Protein AF-A0A357AZ71-F1 (afdb_monomer_lite)

Foldseek 3Di:
DFDAQDQWDDDQQAIGGQNPGWDADPNDTDGDPCVVLLQFPWDWDQDPVVRDIDTHPVDGDHRDHNVVQDDPVQLQLQLLLLQVPPVPFPLLSSLQSSQLLVLQLVDPVHPVGSVCRCVPQPPHHQGVCVVVVSSVDGGDPSSSNSNSNVSVVDHNQPSFNHKDQVVPDDCPCCVVPWAFRDDGTRMTTTD

pLDDT: mean 92.01, std 6.56, range [65.75, 98.69]

Secondary structure (DSSP, 8-state):
---TT-SEEEETTEEEE-TT--EEETTEEE--HHHHHHTTT-EEEEETTTTEEEEE-TT--PPPPHHHHS-HHHHHHHHHHHHHHHTTS-HHHHHHHHHHHHHHHHSTTS-SSHHHHHT--BTB-S-HHHHHSGGGSPPPHHHHHHHHHHHTT--SSTT--EEE-TTTS--HHHHHHS-EEEEETTEEEE-

Structure (mmCIF, N/CA/C/O backbone):
data_AF-A0A357AZ71-F1
#
_entry.id   AF-A0A357AZ71-F1
#
loop_
_atom_site.group_PDB
_atom_site.id
_atom_site.type_symbol
_atom_site.label_atom_id
_atom_site.label_alt_id
_atom_site.label_comp_id
_atom_site.label_asym_id
_atom_site.label_entity_id
_atom_site.label_seq_id
_atom_site.pdbx_PDB_ins_code
_atom_site.Cartn_x
_atom_site.Cartn_y
_atom_site.Cartn_z
_atom_site.occupancy
_atom_site.B_iso_or_equiv
_atom_site.auth_seq_id
_atom_site.auth_comp_id
_atom_site.auth_asym_id
_atom_site.auth_atom_id
_atom_site.pdbx_PDB_model_num
ATOM 1 N N . ASN A 1 1 ? -2.173 8.033 18.200 1.00 78.75 1 ASN A N 1
ATOM 2 C CA . ASN A 1 1 ? -2.068 9.466 17.865 1.00 78.75 1 ASN A CA 1
ATOM 3 C C . ASN A 1 1 ? -2.772 9.715 16.560 1.00 78.75 1 ASN A C 1
ATOM 5 O O . ASN A 1 1 ? -2.631 8.917 15.642 1.00 78.75 1 ASN A O 1
ATOM 9 N N . VAL A 1 2 ? -3.523 10.804 16.488 1.00 78.50 2 VAL A N 1
ATOM 10 C CA . VAL A 1 2 ? -4.203 11.210 15.267 1.00 78.50 2 VAL A CA 1
ATOM 11 C C . VAL A 1 2 ? -4.271 12.738 15.249 1.00 78.50 2 VAL A C 1
ATOM 13 O O . VAL A 1 2 ? -4.507 13.343 16.296 1.00 78.50 2 VAL A O 1
ATOM 16 N N . ALA A 1 3 ? -3.959 13.352 14.111 1.00 71.19 3 ALA A N 1
ATOM 17 C CA . ALA A 1 3 ? -4.017 14.800 13.921 1.00 71.19 3 ALA A CA 1
ATOM 18 C C . ALA A 1 3 ? -5.229 15.162 13.054 1.00 71.19 3 ALA A C 1
ATOM 20 O O . ALA A 1 3 ? -5.692 14.337 12.271 1.00 71.19 3 ALA A O 1
ATOM 21 N N . ASP A 1 4 ? -5.741 16.384 13.193 1.00 65.75 4 ASP A N 1
ATOM 22 C CA . ASP A 1 4 ? -6.845 16.867 12.360 1.00 65.75 4 ASP A CA 1
ATOM 23 C C . ASP A 1 4 ? -6.469 16.818 10.868 1.00 65.75 4 ASP A C 1
ATOM 25 O O . ASP A 1 4 ? -5.355 17.189 10.491 1.00 65.75 4 ASP A O 1
ATOM 29 N N . GLY A 1 5 ? -7.373 16.298 10.036 1.00 66.56 5 GLY A N 1
ATOM 30 C CA . GLY A 1 5 ? -7.138 16.076 8.605 1.00 66.56 5 GLY A CA 1
ATOM 31 C C . GLY A 1 5 ? -6.113 14.988 8.250 1.00 66.56 5 GLY A C 1
ATOM 32 O O . GLY A 1 5 ? -5.785 14.849 7.075 1.00 66.56 5 GLY A O 1
ATOM 33 N N . ALA A 1 6 ? -5.600 14.215 9.214 1.00 81.69 6 ALA A N 1
ATOM 34 C CA . ALA A 1 6 ? -4.665 13.131 8.917 1.00 81.69 6 ALA A CA 1
ATOM 35 C C . ALA A 1 6 ? -5.344 11.996 8.130 1.00 81.69 6 ALA A C 1
ATOM 37 O O . ALA A 1 6 ? -6.440 11.558 8.476 1.00 81.69 6 ALA A O 1
ATOM 38 N N . GLU A 1 7 ? -4.649 11.478 7.116 1.00 89.94 7 GLU A N 1
ATOM 39 C CA . GLU A 1 7 ? -5.078 10.333 6.291 1.00 89.94 7 GLU A CA 1
ATOM 40 C C . GLU A 1 7 ? -4.823 8.980 6.979 1.00 89.94 7 GLU A C 1
ATOM 42 O O . GLU A 1 7 ? -5.103 7.923 6.423 1.00 89.94 7 GLU A O 1
ATOM 47 N N . TYR A 1 8 ? -4.267 8.992 8.191 1.00 93.12 8 TYR A N 1
ATOM 48 C CA . TYR A 1 8 ? -4.009 7.803 8.993 1.00 93.12 8 TYR A CA 1
ATOM 49 C C . TYR A 1 8 ? -3.932 8.148 10.484 1.00 93.12 8 TYR A C 1
ATOM 51 O O . TYR A 1 8 ? -3.671 9.288 10.878 1.00 93.12 8 TYR A O 1
ATOM 59 N N . MET A 1 9 ? -4.103 7.138 11.331 1.00 93.25 9 MET A N 1
ATOM 60 C CA . MET A 1 9 ? -3.764 7.200 12.753 1.00 93.25 9 MET A CA 1
ATOM 61 C C . MET A 1 9 ? -2.640 6.223 13.087 1.00 93.25 9 MET A C 1
ATOM 63 O O . MET A 1 9 ? -2.355 5.300 12.329 1.00 93.25 9 MET A O 1
ATOM 67 N N . THR A 1 10 ? -2.006 6.410 14.244 1.00 93.25 10 THR A N 1
ATOM 68 C CA . THR A 1 10 ? -0.934 5.523 14.711 1.00 93.25 10 THR A CA 1
ATOM 69 C C . THR A 1 10 ? -1.184 4.980 16.108 1.00 93.25 10 THR A C 1
ATOM 71 O O . THR A 1 10 ? -1.669 5.697 16.990 1.00 93.25 10 THR A O 1
ATOM 74 N N . ALA A 1 11 ? -0.794 3.731 16.343 1.00 93.56 11 ALA A N 1
ATOM 75 C CA . ALA A 1 11 ? -0.798 3.120 17.667 1.00 93.56 11 ALA A CA 1
ATOM 76 C C . ALA A 1 11 ? 0.326 2.090 17.778 1.00 93.56 11 ALA A C 1
ATOM 78 O O . ALA A 1 11 ? 0.481 1.246 16.909 1.00 93.56 11 ALA A O 1
ATOM 79 N N . ASN A 1 12 ? 1.132 2.179 18.838 1.00 93.81 12 ASN A N 1
ATOM 80 C CA . ASN A 1 12 ? 2.251 1.264 19.099 1.00 93.81 12 ASN A CA 1
ATOM 81 C C . ASN A 1 12 ? 3.206 1.034 17.899 1.00 93.81 12 ASN A C 1
ATOM 83 O O . ASN A 1 12 ? 3.681 -0.071 17.671 1.00 93.81 12 ASN A O 1
ATOM 87 N N . GLY A 1 13 ? 3.461 2.069 17.089 1.00 94.00 13 GLY A N 1
ATOM 88 C CA . GLY A 1 13 ? 4.301 1.967 15.884 1.00 94.00 13 GLY A CA 1
ATOM 89 C C . GLY A 1 13 ? 3.599 1.412 14.636 1.00 94.00 13 GLY A C 1
ATOM 90 O O . GLY A 1 13 ? 4.211 1.426 13.566 1.00 94.00 13 GLY A O 1
ATOM 91 N N . ARG A 1 14 ? 2.331 0.993 14.755 1.00 95.44 14 ARG A N 1
ATOM 92 C CA . ARG A 1 14 ? 1.438 0.607 13.653 1.00 95.44 14 ARG A CA 1
ATOM 93 C C . ARG A 1 14 ? 0.654 1.792 13.098 1.00 95.44 14 ARG A C 1
ATOM 95 O O . ARG A 1 14 ? 0.467 2.793 13.799 1.00 95.44 14 ARG A O 1
ATOM 102 N N . TYR A 1 15 ? 0.222 1.676 11.846 1.00 95.50 15 TYR A N 1
ATOM 103 C CA . TYR A 1 15 ? -0.426 2.735 11.072 1.00 95.50 15 TYR A CA 1
ATOM 104 C C . TYR A 1 15 ? -1.761 2.239 10.524 1.00 95.50 15 TYR A C 1
ATOM 106 O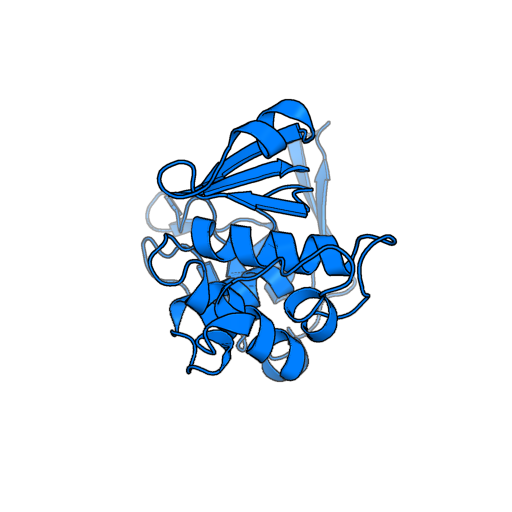 O . TYR A 1 15 ? -1.831 1.161 9.959 1.00 95.50 15 TYR A O 1
ATOM 114 N N . PHE A 1 16 ? -2.814 3.036 10.661 1.00 94.88 16 PHE A N 1
ATOM 115 C CA . PHE A 1 16 ? -4.168 2.651 10.267 1.00 94.88 16 PHE A CA 1
ATOM 116 C C . PHE A 1 16 ? -4.738 3.707 9.334 1.00 94.88 16 PHE A C 1
ATOM 118 O O . PHE A 1 16 ? -4.756 4.887 9.692 1.00 94.88 16 PHE A O 1
ATOM 125 N N . TYR A 1 17 ? -5.159 3.300 8.141 1.00 94.38 17 TYR A N 1
ATOM 126 C CA . TYR A 1 17 ? -5.592 4.206 7.084 1.00 94.38 17 TYR A CA 1
ATOM 127 C C . TYR A 1 17 ? -6.967 4.807 7.390 1.00 94.38 17 TYR A C 1
ATOM 129 O O . TYR A 1 17 ? -7.880 4.126 7.850 1.00 94.38 17 TYR A O 1
ATOM 137 N N . LEU A 1 18 ? -7.122 6.098 7.108 1.00 93.00 18 LEU A N 1
ATOM 138 C CA . LEU A 1 18 ? -8.364 6.846 7.257 1.00 93.00 18 LEU A CA 1
ATOM 139 C C . LEU A 1 18 ? -8.724 7.442 5.885 1.00 93.00 18 LEU A C 1
ATOM 141 O O . LEU A 1 18 ? -8.335 8.574 5.599 1.00 93.00 18 LEU A O 1
ATOM 145 N N . PRO A 1 19 ? -9.476 6.723 5.028 1.00 85.00 19 PRO A N 1
ATOM 146 C CA . PRO A 1 19 ? -9.723 7.137 3.639 1.00 85.00 19 PRO A CA 1
ATOM 147 C C . PRO A 1 19 ? -10.489 8.460 3.514 1.00 85.00 19 PRO A C 1
ATOM 149 O O . PRO A 1 19 ? -10.365 9.173 2.525 1.00 85.00 19 PRO A O 1
ATOM 152 N N . TYR A 1 20 ? -11.274 8.810 4.533 1.00 85.06 20 TYR A N 1
ATOM 153 C CA . TYR A 1 20 ? -11.998 10.082 4.605 1.00 85.06 20 TYR A CA 1
ATOM 154 C C . TYR A 1 20 ? -11.332 11.074 5.561 1.00 85.06 20 TYR A C 1
ATOM 156 O O . TYR A 1 20 ? -11.943 12.068 5.951 1.00 85.06 20 TYR A O 1
ATOM 164 N N . GLY A 1 21 ? -10.103 10.781 5.981 1.00 85.75 21 GLY A N 1
ATOM 165 C CA . GLY A 1 21 ? -9.433 11.463 7.070 1.00 85.75 21 GLY A CA 1
ATOM 166 C C . GLY A 1 21 ? -10.196 11.370 8.390 1.00 85.75 21 GLY A C 1
ATOM 167 O O . GLY A 1 21 ? -11.202 10.670 8.548 1.00 85.75 21 GLY A O 1
ATOM 168 N N . VAL A 1 22 ? -9.694 12.110 9.366 1.00 85.38 22 VAL A N 1
ATOM 169 C CA . VAL A 1 22 ? -10.327 12.249 10.673 1.00 85.38 22 VAL A CA 1
ATOM 170 C C . VAL A 1 22 ? -11.558 13.132 10.564 1.00 85.38 22 VAL A C 1
ATOM 172 O O . VAL A 1 22 ? -11.472 14.277 10.127 1.00 85.38 22 VAL A O 1
ATOM 175 N N . GLN A 1 23 ? -12.701 12.617 11.004 1.00 84.94 23 GLN A N 1
ATOM 176 C CA . GLN A 1 23 ? -13.947 13.374 11.031 1.00 84.94 23 GLN A CA 1
ATOM 177 C C . GLN A 1 23 ? -14.169 13.956 12.426 1.00 84.94 23 GLN A C 1
ATOM 179 O O . GLN A 1 23 ? -13.933 13.278 13.424 1.00 84.94 23 GLN A O 1
ATOM 184 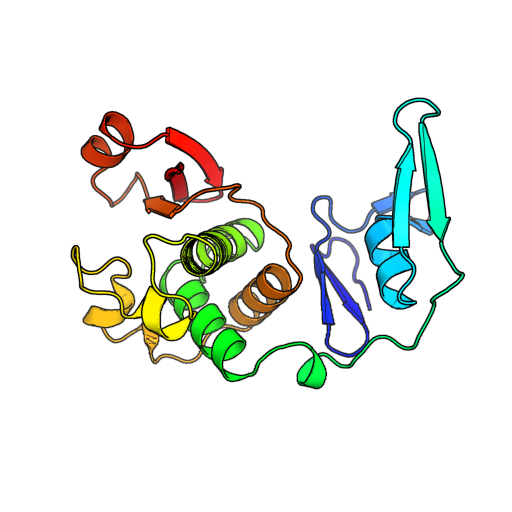N N . ILE A 1 24 ? -14.636 15.204 12.506 1.00 85.81 24 ILE A N 1
ATOM 185 C CA . ILE A 1 24 ? -14.995 15.846 13.775 1.00 85.81 24 ILE A CA 1
ATOM 186 C C . ILE A 1 24 ? -16.482 16.192 13.745 1.00 85.81 24 ILE A C 1
ATOM 188 O O . ILE A 1 24 ? -16.908 17.083 13.010 1.00 85.81 24 ILE A O 1
ATOM 192 N N . ILE A 1 25 ? -17.280 15.501 14.560 1.00 86.50 25 ILE A N 1
ATOM 193 C CA . ILE A 1 25 ? -18.731 15.700 14.649 1.00 86.50 25 ILE A CA 1
ATOM 194 C C . ILE A 1 25 ? -19.055 16.182 16.058 1.00 86.50 25 ILE A C 1
ATOM 196 O O . ILE A 1 25 ? -18.759 15.515 17.041 1.00 86.50 25 ILE A O 1
ATOM 200 N N . GLY A 1 26 ? -19.625 17.384 16.179 1.00 88.88 26 GLY A N 1
ATOM 201 C CA . GLY A 1 26 ? -19.968 17.949 17.491 1.00 88.88 26 GLY A CA 1
ATOM 202 C C . GLY A 1 26 ? -18.766 18.219 18.408 1.00 88.88 26 GLY A C 1
ATOM 203 O O . GLY A 1 26 ? -18.951 18.365 19.611 1.00 88.88 26 GLY A O 1
ATOM 204 N N . GLY A 1 27 ? -17.549 18.303 17.856 1.00 87.12 27 GLY A N 1
ATOM 205 C CA . GLY A 1 27 ? -16.306 18.451 18.622 1.00 87.12 27 GLY A CA 1
ATOM 206 C C . GLY A 1 27 ? -15.661 17.127 19.044 1.00 87.12 27 GLY A C 1
ATOM 207 O O . GLY A 1 27 ? -14.622 17.153 19.700 1.00 87.12 27 GLY A O 1
ATOM 208 N N . GLU A 1 28 ? -16.237 15.989 18.656 1.00 87.75 28 GLU A N 1
ATOM 209 C CA . GLU A 1 28 ? -15.701 14.657 18.935 1.00 87.75 28 GLU A CA 1
ATOM 210 C C . GLU A 1 28 ? -15.041 14.060 17.691 1.00 87.75 28 GLU A C 1
ATOM 212 O O . GLU A 1 28 ? -15.546 14.203 16.577 1.00 87.75 28 GLU A O 1
ATOM 217 N N . TYR A 1 29 ? -13.913 13.378 17.890 1.00 85.31 29 TYR A N 1
ATOM 218 C CA . TYR A 1 29 ? -13.230 12.637 16.835 1.00 85.31 29 TYR A CA 1
ATOM 219 C C . TYR A 1 29 ? -14.008 11.365 16.492 1.00 85.31 29 TYR A C 1
ATOM 221 O O . TYR A 1 29 ? -14.244 10.517 17.352 1.00 85.31 29 TYR A O 1
ATOM 229 N N . CYS A 1 30 ? -14.359 11.209 15.222 1.00 85.88 30 CYS A N 1
ATOM 230 C CA . CYS A 1 30 ? -15.016 10.034 14.675 1.00 85.88 30 CYS A CA 1
ATOM 231 C C . CYS A 1 30 ? -14.029 9.288 13.775 1.00 85.88 30 CYS A C 1
ATOM 233 O O . CYS A 1 30 ? -13.593 9.804 12.744 1.00 85.88 30 CYS A O 1
ATOM 235 N N . LEU A 1 31 ? -13.680 8.069 14.183 1.00 87.06 31 LEU A N 1
ATOM 236 C CA . LEU A 1 31 ? -12.799 7.164 13.446 1.00 87.06 31 LEU A CA 1
ATOM 237 C C . LEU A 1 31 ? -13.597 5.923 13.014 1.00 87.06 31 LEU A C 1
ATOM 239 O O . LEU A 1 31 ? -14.600 5.600 13.661 1.00 87.06 31 LEU A O 1
ATOM 243 N N . PRO A 1 32 ? -13.185 5.213 11.949 1.00 88.06 32 PRO A N 1
ATOM 244 C CA . PRO A 1 32 ? -13.871 3.999 11.538 1.00 88.06 32 PRO A CA 1
ATOM 245 C C . PRO A 1 32 ? -13.803 2.937 12.643 1.00 88.06 32 PRO A C 1
ATOM 247 O O . PRO A 1 32 ? -12.759 2.726 13.262 1.00 88.06 32 PRO A O 1
ATOM 250 N N . ALA A 1 33 ? -14.930 2.265 12.890 1.00 88.00 33 ALA A N 1
ATOM 251 C CA . ALA A 1 33 ? -15.069 1.321 14.000 1.00 88.00 33 ALA A CA 1
ATOM 252 C C . ALA A 1 33 ? -14.066 0.158 13.925 1.00 88.00 33 ALA A C 1
ATOM 254 O O . ALA A 1 33 ? -13.530 -0.241 14.957 1.00 88.00 33 ALA A O 1
ATOM 255 N N . ALA A 1 34 ? -13.784 -0.335 12.713 1.00 87.81 34 ALA A N 1
ATOM 256 C CA . ALA A 1 34 ? -12.787 -1.376 12.470 1.00 87.81 34 ALA A CA 1
ATOM 257 C C . ALA A 1 34 ? -11.408 -0.979 13.012 1.00 87.81 34 ALA A C 1
ATOM 259 O O . ALA A 1 34 ? -10.782 -1.756 13.727 1.00 87.81 34 ALA A O 1
ATOM 260 N N . GLU A 1 35 ? -10.986 0.264 12.773 1.00 90.06 35 GLU A N 1
ATOM 261 C CA . GLU A 1 35 ? -9.654 0.701 13.184 1.00 90.06 35 GLU A CA 1
ATOM 262 C C . GLU A 1 35 ? -9.555 0.896 14.694 1.00 90.06 35 GLU A C 1
ATOM 264 O O . GLU A 1 35 ? -8.529 0.584 15.288 1.00 90.06 35 GLU A O 1
ATOM 269 N N . ILE A 1 36 ? -10.630 1.360 15.342 1.00 88.75 36 ILE A N 1
ATOM 270 C CA . ILE A 1 36 ? -10.688 1.442 16.808 1.00 88.75 36 ILE A CA 1
ATOM 271 C C . ILE A 1 36 ? -10.635 0.037 17.422 1.00 88.75 36 ILE A C 1
ATOM 273 O O . ILE A 1 36 ? -9.911 -0.182 18.393 1.00 88.75 36 ILE A O 1
ATOM 277 N N . ALA A 1 37 ? -11.391 -0.914 16.873 1.00 90.06 37 ALA A N 1
ATOM 278 C CA . ALA A 1 37 ? -11.426 -2.285 17.367 1.00 90.06 37 ALA A CA 1
ATOM 279 C C . ALA A 1 37 ? -10.081 -3.005 17.183 1.00 90.06 37 ALA A C 1
ATOM 281 O O . ALA A 1 37 ? -9.637 -3.713 18.090 1.00 90.06 37 ALA A O 1
ATOM 282 N N . ALA A 1 38 ? -9.378 -2.741 16.078 1.00 87.44 38 ALA A N 1
ATOM 283 C CA . ALA A 1 38 ? -8.039 -3.266 15.835 1.00 87.44 38 ALA A CA 1
ATOM 284 C C . ALA A 1 38 ? -7.046 -2.878 16.947 1.00 87.44 38 ALA A C 1
ATOM 286 O O . ALA A 1 38 ? -6.193 -3.686 17.309 1.00 87.44 38 ALA A O 1
ATOM 287 N N . LEU A 1 39 ? -7.195 -1.697 17.570 1.00 88.31 39 LEU A N 1
ATOM 288 C CA . LEU A 1 39 ? -6.329 -1.249 18.675 1.00 88.31 39 LEU A CA 1
ATOM 289 C C . LEU A 1 39 ? -6.383 -2.150 19.913 1.00 88.31 39 LEU A C 1
ATOM 291 O O . LEU A 1 39 ? -5.455 -2.133 20.723 1.00 88.31 39 LEU A O 1
ATOM 295 N N . VAL A 1 40 ? -7.472 -2.897 20.077 1.00 89.44 40 VAL A N 1
ATOM 296 C CA . VAL A 1 40 ? -7.688 -3.827 21.193 1.00 89.44 40 VAL A CA 1
ATOM 297 C C . VAL A 1 40 ? -7.760 -5.281 20.725 1.00 89.44 40 VAL A C 1
ATOM 299 O O . VAL A 1 40 ? -8.167 -6.150 21.494 1.00 89.44 40 VAL A O 1
ATOM 302 N N . CYS A 1 41 ? -7.364 -5.550 19.476 1.00 86.56 41 CYS A N 1
ATOM 303 C CA . CYS A 1 41 ? -7.471 -6.855 18.822 1.00 86.56 41 CYS A CA 1
ATOM 304 C C . CYS A 1 41 ? -8.902 -7.428 18.858 1.00 86.56 41 CYS A C 1
ATOM 306 O O . CYS A 1 41 ? -9.079 -8.631 19.027 1.00 86.56 41 CYS A O 1
ATOM 308 N N . ALA A 1 42 ? -9.919 -6.568 18.753 1.00 91.00 42 ALA A N 1
ATOM 309 C CA . ALA A 1 42 ? -11.311 -6.983 18.613 1.00 91.00 42 ALA A CA 1
ATOM 310 C C . ALA A 1 42 ? -11.680 -7.129 17.132 1.00 91.00 42 ALA A C 1
ATOM 312 O O . ALA A 1 42 ? -11.202 -6.369 16.286 1.00 91.00 42 ALA A O 1
ATOM 313 N N . GLU A 1 43 ? -12.559 -8.080 16.830 1.00 88.38 43 GLU A N 1
ATOM 314 C CA . GLU A 1 43 ? -13.072 -8.282 15.476 1.00 88.38 43 GLU A CA 1
ATOM 315 C C . GLU A 1 43 ? -14.347 -7.470 15.260 1.00 88.38 43 GLU A C 1
ATOM 317 O O . GLU A 1 43 ? -15.185 -7.349 16.153 1.00 88.38 43 GLU A O 1
ATOM 322 N N . VAL A 1 44 ? -14.498 -6.913 14.060 1.00 90.75 44 VAL A N 1
ATOM 323 C CA . VAL A 1 44 ? -15.661 -6.109 13.680 1.00 90.75 44 VAL A CA 1
ATOM 324 C C . VAL A 1 44 ? -16.372 -6.778 12.524 1.00 90.75 44 VAL A C 1
ATOM 326 O O . VAL A 1 44 ? -15.773 -7.023 11.478 1.00 90.75 44 VAL A O 1
ATOM 329 N N . GLN A 1 45 ? -17.665 -7.031 12.697 1.00 91.31 45 GLN A N 1
ATOM 330 C CA . GLN A 1 45 ? -18.521 -7.585 11.659 1.00 91.31 45 GLN A CA 1
ATOM 331 C C . GLN A 1 45 ? -19.653 -6.614 11.344 1.00 91.31 45 GLN A C 1
ATOM 333 O O . GLN A 1 45 ? -20.341 -6.108 12.231 1.00 91.31 45 GLN A O 1
ATOM 338 N N . TRP A 1 46 ? -19.838 -6.343 10.055 1.00 90.75 46 TRP A N 1
ATOM 339 C CA . TRP A 1 46 ? -20.963 -5.558 9.569 1.00 90.75 46 TRP A CA 1
ATOM 340 C C . TRP A 1 46 ? -22.131 -6.477 9.224 1.00 90.75 46 TRP A C 1
ATOM 342 O O . TRP A 1 46 ? -22.018 -7.330 8.341 1.00 90.75 46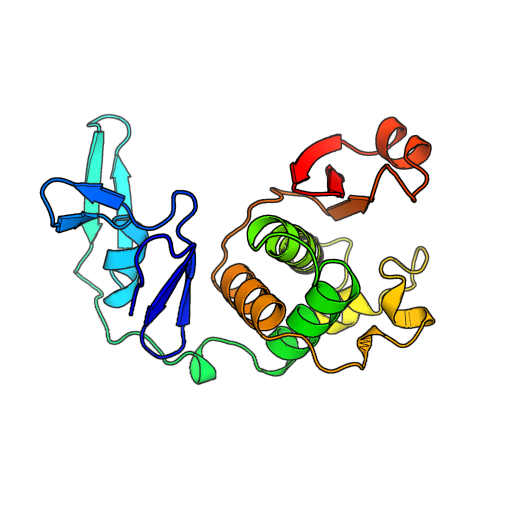 TRP A O 1
ATOM 352 N N . ASP A 1 47 ? -23.273 -6.257 9.867 1.00 90.69 47 ASP A N 1
ATOM 353 C CA . ASP A 1 47 ? -24.528 -6.892 9.491 1.00 90.69 47 ASP A CA 1
ATOM 354 C C . ASP A 1 47 ? -25.307 -5.969 8.547 1.00 90.69 47 ASP A C 1
ATOM 356 O O . ASP A 1 47 ? -25.986 -5.022 8.955 1.00 90.69 47 ASP A O 1
ATOM 360 N N . ALA A 1 48 ? -25.240 -6.278 7.251 1.00 90.75 48 ALA A N 1
ATOM 361 C CA . ALA A 1 48 ? -25.941 -5.527 6.217 1.00 90.75 48 ALA A CA 1
ATOM 362 C C . ALA A 1 48 ? -27.474 -5.633 6.299 1.00 90.75 48 ALA A C 1
ATOM 364 O O . ALA A 1 48 ? -28.164 -4.755 5.783 1.00 90.75 48 ALA A O 1
ATOM 365 N N . ALA A 1 49 ? -28.021 -6.685 6.918 1.00 92.31 49 ALA A N 1
ATOM 366 C CA . ALA A 1 49 ? -29.465 -6.864 7.038 1.00 92.31 49 ALA A CA 1
ATOM 367 C C . ALA A 1 49 ? -30.059 -5.952 8.117 1.00 92.31 49 ALA A C 1
ATOM 369 O O . ALA A 1 49 ? -31.171 -5.447 7.952 1.00 92.31 49 ALA A O 1
ATOM 370 N N . THR A 1 50 ? -29.324 -5.734 9.208 1.00 92.81 50 THR A N 1
ATOM 371 C CA . THR A 1 50 ? -29.772 -4.890 10.325 1.00 92.81 50 THR A CA 1
ATOM 372 C C . THR A 1 50 ? -29.158 -3.491 10.314 1.00 92.81 50 THR A C 1
ATOM 374 O O . THR A 1 50 ? -29.647 -2.611 11.021 1.00 92.81 50 THR A O 1
ATOM 377 N N . GLY A 1 51 ? -28.122 -3.260 9.502 1.00 91.62 51 GLY A N 1
ATOM 378 C CA . GLY A 1 51 ? -27.361 -2.012 9.506 1.00 91.62 51 GLY A CA 1
ATOM 379 C C . GLY A 1 51 ? -26.592 -1.809 10.812 1.00 91.62 51 GLY A C 1
ATOM 380 O O . GLY A 1 51 ? -26.415 -0.667 11.239 1.00 91.62 51 GLY A O 1
ATOM 381 N N . SER A 1 52 ? -26.208 -2.901 11.478 1.00 92.19 52 SER A N 1
ATOM 382 C CA . SER A 1 52 ? -25.542 -2.874 12.779 1.00 92.19 52 SER A CA 1
ATOM 383 C C . SER A 1 52 ? -24.104 -3.381 12.689 1.00 92.19 52 SER A C 1
ATOM 385 O O . SER A 1 52 ? -23.722 -4.078 11.748 1.00 92.19 52 SER A O 1
ATOM 387 N N . ILE A 1 53 ? -23.299 -2.976 13.669 1.00 91.56 53 ILE A N 1
ATOM 388 C CA . ILE A 1 53 ? -21.927 -3.443 13.847 1.00 91.56 53 ILE A CA 1
ATOM 389 C C . ILE A 1 53 ? -21.908 -4.350 15.072 1.00 91.56 53 ILE A C 1
ATOM 391 O O . ILE A 1 53 ? -22.341 -3.926 16.146 1.00 91.56 53 ILE A O 1
ATOM 395 N N . ASP A 1 54 ? -21.371 -5.554 14.906 1.00 91.38 54 ASP A N 1
ATOM 396 C CA . ASP A 1 54 ? -20.985 -6.425 16.012 1.00 91.38 54 ASP A CA 1
ATOM 397 C C . ASP A 1 54 ? -19.478 -6.285 16.257 1.00 91.38 54 ASP A C 1
ATOM 399 O O . ASP A 1 54 ? -18.685 -6.298 15.310 1.00 91.38 54 ASP A O 1
ATOM 403 N N . ILE A 1 55 ? -19.096 -6.093 17.519 1.00 91.56 55 ILE A N 1
ATOM 404 C CA . ILE A 1 55 ? -17.699 -5.991 17.946 1.00 91.56 55 ILE A CA 1
ATOM 405 C C . ILE A 1 55 ? -17.442 -7.150 18.901 1.00 91.56 55 ILE A C 1
ATOM 407 O O . ILE A 1 55 ? -17.848 -7.106 20.066 1.00 91.56 55 ILE A O 1
ATOM 411 N N . ASP A 1 56 ? -16.748 -8.173 18.415 1.00 90.38 56 ASP A N 1
ATOM 412 C CA . ASP A 1 56 ? -16.387 -9.325 19.227 1.00 90.38 56 ASP A CA 1
ATOM 413 C C . ASP A 1 56 ? -15.189 -8.982 20.124 1.00 90.38 56 ASP A C 1
ATOM 415 O O . ASP A 1 56 ? -14.046 -8.849 19.679 1.00 90.38 56 ASP A O 1
ATOM 419 N N . THR A 1 57 ? -15.461 -8.840 21.423 1.00 90.06 57 THR A N 1
ATOM 420 C CA . THR A 1 57 ? -14.449 -8.568 22.452 1.00 90.06 57 THR A CA 1
ATOM 421 C C . THR A 1 57 ? -14.029 -9.818 23.231 1.00 90.06 57 THR A C 1
ATOM 423 O O . THR A 1 57 ? -13.446 -9.702 24.309 1.00 90.06 57 THR A O 1
ATOM 426 N N . THR A 1 58 ? -14.352 -11.024 22.759 1.00 90.31 58 THR A N 1
ATOM 427 C CA . THR A 1 58 ? -13.989 -12.279 23.442 1.00 90.31 58 THR A CA 1
ATOM 428 C C . THR A 1 58 ? -12.490 -12.577 23.377 1.00 90.31 58 THR A C 1
ATOM 430 O O . THR A 1 58 ? -11.955 -13.216 24.287 1.00 90.31 58 THR A O 1
ATOM 433 N N . HIS A 1 59 ? -11.801 -12.064 22.352 1.00 84.44 59 HIS A N 1
ATOM 434 C CA . HIS A 1 59 ? -10.381 -12.310 22.080 1.00 84.44 59 HIS A CA 1
ATOM 435 C C . HIS A 1 59 ? -9.518 -11.035 22.048 1.00 84.44 59 HIS A C 1
ATOM 437 O O . HIS A 1 59 ? -8.566 -10.941 21.280 1.00 84.44 59 HIS A O 1
ATOM 443 N N . THR A 1 60 ? -9.799 -10.058 22.915 1.00 89.00 60 THR A N 1
ATOM 444 C CA . THR A 1 60 ? -8.999 -8.821 22.975 1.00 89.00 60 THR A CA 1
ATOM 445 C C . THR A 1 60 ? -7.581 -9.039 23.507 1.00 89.00 60 THR A C 1
ATOM 447 O O . THR A 1 60 ? -7.353 -9.889 24.372 1.00 89.00 60 THR A O 1
ATOM 450 N N . GLY A 1 61 ? -6.645 -8.191 23.083 1.00 88.25 61 GLY A N 1
ATOM 451 C CA . GLY A 1 61 ? -5.247 -8.240 23.504 1.00 88.25 61 GLY A CA 1
ATOM 452 C C . GLY A 1 61 ? -4.541 -6.890 23.417 1.00 88.25 61 GLY A C 1
ATOM 453 O O . GLY A 1 61 ? -5.124 -5.878 23.033 1.00 88.25 61 GLY A O 1
ATOM 454 N N . ALA A 1 62 ? -3.263 -6.877 23.798 1.00 87.31 62 ALA A N 1
ATOM 455 C CA . ALA A 1 62 ? -2.402 -5.735 23.527 1.00 87.31 62 ALA A CA 1
ATOM 456 C C . ALA A 1 62 ? -2.011 -5.743 22.045 1.00 87.31 62 ALA A C 1
ATOM 458 O O . ALA A 1 62 ? -1.590 -6.775 21.522 1.00 87.31 62 ALA A O 1
ATOM 459 N N . LEU A 1 63 ? -2.124 -4.589 21.388 1.00 90.88 63 LEU A N 1
ATOM 460 C CA . LEU A 1 63 ? -1.671 -4.420 20.014 1.00 90.88 63 LEU A CA 1
ATOM 461 C C . LEU A 1 63 ? -0.160 -4.671 19.929 1.00 90.88 63 LEU A C 1
ATOM 463 O O . LEU A 1 63 ? 0.611 -3.974 20.595 1.00 90.88 63 LEU A O 1
ATOM 467 N N . ALA A 1 64 ? 0.257 -5.628 19.098 1.00 92.31 64 ALA A N 1
ATOM 468 C CA . ALA A 1 64 ? 1.670 -5.876 18.812 1.00 92.31 64 ALA A CA 1
ATOM 469 C C . ALA A 1 64 ? 2.366 -4.598 18.314 1.00 92.31 64 ALA A C 1
ATOM 471 O O . ALA A 1 64 ? 1.751 -3.755 17.651 1.00 92.31 64 ALA A O 1
ATOM 472 N N . GLY A 1 65 ? 3.643 -4.443 18.664 1.00 95.25 65 GLY A N 1
ATOM 473 C CA . GLY A 1 65 ? 4.432 -3.292 18.231 1.00 95.25 65 GLY A CA 1
ATOM 474 C C . GLY A 1 65 ? 4.682 -3.319 16.725 1.00 95.25 65 GLY A C 1
ATOM 475 O O . GLY A 1 65 ? 4.760 -4.389 16.131 1.00 95.25 65 GLY A O 1
ATOM 476 N N . GLY A 1 66 ? 4.855 -2.151 16.104 1.00 95.88 66 GLY A N 1
ATOM 477 C CA . GLY A 1 66 ? 5.193 -2.061 14.679 1.00 95.88 66 GLY A CA 1
ATOM 478 C C . GLY A 1 66 ? 6.434 -2.882 14.306 1.00 95.88 66 GLY A C 1
ATOM 479 O O . GLY A 1 66 ? 6.411 -3.572 13.298 1.00 95.88 66 GLY A O 1
ATOM 480 N N . ASP A 1 67 ? 7.464 -2.878 15.154 1.00 94.81 67 ASP A N 1
ATOM 481 C CA . ASP A 1 67 ? 8.710 -3.633 14.931 1.00 94.81 67 ASP A CA 1
ATOM 482 C C . ASP A 1 67 ? 8.522 -5.161 15.030 1.00 94.81 67 ASP A C 1
ATOM 484 O O . ASP A 1 67 ? 9.345 -5.921 14.533 1.00 94.81 67 ASP A O 1
ATOM 488 N N . GLU A 1 68 ? 7.457 -5.619 15.695 1.00 95.62 68 GLU A N 1
ATOM 489 C CA . GLU A 1 68 ? 7.076 -7.036 15.762 1.00 95.62 68 GLU A CA 1
ATOM 490 C C . GLU A 1 68 ? 6.149 -7.421 14.602 1.00 95.62 68 GLU A C 1
ATOM 492 O O . GLU A 1 68 ? 6.180 -8.553 14.128 1.00 95.62 68 GLU A O 1
ATOM 497 N N . PHE A 1 69 ? 5.305 -6.485 14.165 1.00 96.12 69 PHE A N 1
ATOM 498 C CA . PHE A 1 69 ? 4.271 -6.727 13.166 1.00 96.12 69 PHE A CA 1
ATOM 499 C C . PHE A 1 69 ? 4.788 -6.622 11.724 1.00 96.12 69 PHE A C 1
ATOM 501 O O . PHE A 1 69 ? 4.399 -7.428 10.882 1.00 96.12 69 PHE A O 1
ATOM 508 N N . TYR A 1 70 ? 5.641 -5.640 11.422 1.00 97.50 70 TYR A N 1
ATOM 509 C CA . TYR A 1 70 ? 6.197 -5.461 10.082 1.00 97.50 70 TYR A CA 1
ATOM 510 C C . TYR A 1 70 ? 7.482 -6.269 9.924 1.00 97.50 70 TYR A C 1
ATOM 512 O O . TYR A 1 70 ? 8.438 -6.058 10.670 1.00 97.50 70 TYR A O 1
ATOM 520 N N . ASP A 1 71 ? 7.545 -7.126 8.903 1.00 97.56 71 ASP A N 1
ATOM 521 C CA . ASP A 1 71 ? 8.830 -7.678 8.479 1.00 97.56 71 ASP A CA 1
ATOM 522 C C . ASP A 1 71 ? 9.730 -6.539 7.971 1.00 97.56 71 ASP A C 1
ATOM 524 O O . ASP A 1 71 ? 9.357 -5.776 7.076 1.00 97.56 71 ASP A O 1
ATOM 528 N N . GLU A 1 72 ? 10.912 -6.399 8.572 1.00 97.00 72 GLU A N 1
ATOM 529 C CA . GLU A 1 72 ? 11.835 -5.293 8.297 1.00 97.00 72 GLU A CA 1
ATOM 530 C C . GLU A 1 72 ? 12.320 -5.299 6.840 1.00 97.00 72 GLU A C 1
ATOM 532 O O . GLU A 1 72 ? 12.486 -4.239 6.229 1.00 97.00 72 GLU A O 1
ATOM 537 N N . THR A 1 73 ? 12.516 -6.489 6.263 1.00 97.06 73 THR A N 1
ATOM 538 C CA . THR A 1 73 ? 13.025 -6.639 4.896 1.00 97.06 73 THR A CA 1
ATOM 539 C C . THR A 1 73 ? 11.957 -6.246 3.887 1.00 97.06 73 THR A C 1
ATOM 541 O O . THR A 1 73 ? 12.232 -5.440 2.991 1.00 97.06 73 THR A O 1
ATOM 544 N N . ASP A 1 74 ? 10.739 -6.756 4.053 1.00 98.06 74 ASP A N 1
ATOM 545 C CA . ASP A 1 74 ? 9.611 -6.413 3.191 1.00 98.06 74 ASP A CA 1
ATOM 546 C C . ASP A 1 74 ? 9.257 -4.931 3.315 1.00 98.06 74 ASP A C 1
ATOM 548 O O . ASP A 1 74 ? 9.102 -4.256 2.296 1.00 98.06 74 ASP A O 1
ATOM 552 N N . LEU A 1 75 ? 9.220 -4.381 4.535 1.00 98.50 75 LEU A N 1
ATOM 553 C CA . LEU A 1 75 ? 8.971 -2.957 4.756 1.00 98.50 75 LEU A CA 1
ATOM 554 C C . LEU A 1 75 ? 10.014 -2.082 4.050 1.00 98.50 75 LEU A C 1
ATOM 556 O O . LEU A 1 75 ? 9.649 -1.117 3.375 1.00 98.50 75 LEU A O 1
ATOM 560 N N . MET A 1 76 ? 11.302 -2.413 4.172 1.00 98.12 76 MET A N 1
ATOM 561 C CA . MET A 1 76 ? 12.376 -1.655 3.528 1.00 98.12 76 MET A CA 1
ATOM 562 C C . MET A 1 76 ? 12.238 -1.674 2.001 1.00 98.12 76 MET A C 1
ATOM 564 O O . MET A 1 76 ? 12.302 -0.619 1.361 1.00 98.12 76 MET A O 1
ATOM 568 N N . TRP A 1 77 ? 12.069 -2.853 1.397 1.00 98.38 77 TRP A N 1
ATOM 569 C CA . TRP A 1 77 ? 11.992 -2.971 -0.060 1.00 98.38 77 TRP A CA 1
ATOM 570 C C . TRP A 1 77 ? 10.711 -2.369 -0.626 1.00 98.38 77 TRP A C 1
ATOM 572 O O . TRP A 1 77 ? 10.772 -1.672 -1.641 1.00 98.38 77 TRP A O 1
ATOM 582 N N . LEU A 1 78 ? 9.582 -2.554 0.060 1.00 98.56 78 LEU A N 1
ATOM 583 C CA . LEU A 1 78 ? 8.307 -1.963 -0.325 1.00 98.56 78 LEU A CA 1
ATOM 584 C C . LEU A 1 78 ? 8.360 -0.428 -0.248 1.00 98.56 78 LEU A C 1
ATOM 586 O O . LEU A 1 78 ? 7.959 0.250 -1.192 1.00 98.56 78 LEU A O 1
ATOM 590 N N . ALA A 1 79 ? 8.933 0.139 0.817 1.00 98.62 79 ALA A N 1
ATOM 591 C CA . ALA A 1 79 ? 9.093 1.588 0.945 1.00 98.62 79 ALA A CA 1
ATOM 592 C C . ALA A 1 79 ? 10.001 2.174 -0.146 1.00 98.62 79 ALA A C 1
ATOM 594 O O . ALA A 1 79 ? 9.706 3.236 -0.699 1.00 98.62 79 ALA A O 1
ATOM 595 N N . ARG A 1 80 ? 11.094 1.480 -0.488 1.00 98.44 80 ARG A N 1
ATOM 596 C CA . ARG A 1 80 ? 12.018 1.896 -1.553 1.00 98.44 80 ARG A CA 1
ATOM 597 C C . ARG A 1 80 ? 11.346 1.939 -2.914 1.00 98.44 80 ARG A C 1
ATOM 599 O O . ARG A 1 80 ? 11.473 2.946 -3.611 1.00 98.44 80 ARG A O 1
ATOM 606 N N . ILE A 1 81 ? 10.616 0.884 -3.283 1.00 97.94 81 ILE A N 1
ATOM 607 C CA . ILE A 1 81 ? 9.951 0.865 -4.587 1.00 97.94 81 ILE A CA 1
ATOM 608 C C . ILE A 1 81 ? 8.830 1.905 -4.661 1.00 97.94 81 ILE A C 1
ATOM 610 O O . ILE A 1 81 ? 8.757 2.636 -5.646 1.00 97.94 81 ILE A O 1
ATOM 614 N N . ILE A 1 82 ? 8.038 2.065 -3.594 1.00 98.25 82 ILE A N 1
ATOM 615 C CA . ILE A 1 82 ? 7.015 3.117 -3.510 1.00 98.25 82 ILE A CA 1
ATOM 616 C C . ILE A 1 82 ? 7.652 4.498 -3.683 1.00 98.25 82 ILE A C 1
ATOM 618 O O . ILE A 1 82 ? 7.175 5.296 -4.492 1.00 98.25 82 ILE A O 1
ATOM 622 N N . SER A 1 83 ? 8.756 4.771 -2.982 1.00 98.00 83 SER A N 1
ATOM 623 C CA . SER A 1 83 ? 9.442 6.062 -3.065 1.00 98.00 83 SER A CA 1
ATOM 624 C C . SER A 1 83 ? 9.986 6.340 -4.462 1.00 98.00 83 SER A C 1
ATOM 626 O O . SER A 1 83 ? 9.943 7.487 -4.907 1.00 98.00 83 SER A O 1
ATOM 628 N N . ALA A 1 84 ? 10.506 5.322 -5.145 1.00 96.25 84 ALA A N 1
ATOM 629 C CA . ALA A 1 84 ? 11.098 5.478 -6.466 1.00 96.25 84 ALA A CA 1
ATOM 630 C C . ALA A 1 84 ? 10.049 5.660 -7.578 1.00 96.25 84 ALA A C 1
ATOM 632 O O . ALA A 1 84 ? 10.287 6.432 -8.504 1.00 96.25 84 ALA A O 1
ATOM 633 N N . GLU A 1 85 ? 8.902 4.985 -7.479 1.00 95.44 85 GLU A N 1
ATOM 634 C CA . GLU A 1 85 ? 7.829 5.031 -8.488 1.00 95.44 85 GLU A CA 1
ATOM 635 C C . GLU A 1 85 ? 6.814 6.156 -8.238 1.00 95.44 85 GLU A C 1
ATOM 637 O O . GLU A 1 85 ? 6.205 6.684 -9.165 1.00 95.44 85 GLU A O 1
ATOM 642 N N . SER A 1 86 ? 6.595 6.518 -6.973 1.00 96.62 86 SER A N 1
ATOM 643 C CA . SER A 1 86 ? 5.442 7.334 -6.574 1.00 96.62 86 SER A CA 1
ATOM 644 C C . SER A 1 86 ? 5.689 8.248 -5.378 1.00 96.62 86 SER A C 1
ATOM 646 O O . SER A 1 86 ? 4.746 8.840 -4.868 1.00 96.62 86 SER A O 1
ATOM 648 N N . GLY A 1 87 ? 6.938 8.431 -4.938 1.00 96.00 87 GLY A N 1
ATOM 649 C CA . GLY A 1 87 ? 7.255 9.199 -3.727 1.00 96.00 87 GLY A CA 1
ATOM 650 C C . GLY A 1 87 ? 6.855 10.684 -3.756 1.00 96.00 87 GLY A C 1
ATOM 651 O O . GLY A 1 87 ? 6.995 11.363 -2.741 1.00 96.00 87 GLY A O 1
ATOM 652 N N . ASN A 1 88 ? 6.392 11.199 -4.898 1.00 95.31 88 ASN A N 1
ATOM 653 C CA . ASN A 1 88 ? 5.843 12.545 -5.078 1.00 95.31 88 ASN A CA 1
ATOM 654 C C . ASN A 1 88 ? 4.304 12.584 -5.206 1.00 95.31 88 ASN A C 1
ATOM 656 O O . ASN A 1 88 ? 3.757 13.657 -5.455 1.00 95.31 88 ASN A O 1
ATOM 660 N N . GLN A 1 89 ? 3.625 11.440 -5.093 1.00 96.31 89 GLN A N 1
ATOM 661 C CA . GLN A 1 89 ? 2.171 11.306 -5.209 1.00 96.31 89 GLN A CA 1
ATOM 662 C C . GLN A 1 89 ? 1.483 11.478 -3.842 1.00 96.31 89 GLN A C 1
ATOM 664 O O . GLN A 1 89 ? 2.138 11.600 -2.805 1.00 96.31 89 GLN A O 1
ATOM 669 N N . SER A 1 90 ? 0.145 11.490 -3.835 1.00 95.94 90 SER A N 1
ATOM 670 C CA . SER A 1 90 ? -0.650 11.413 -2.600 1.00 95.94 90 SER A CA 1
ATOM 671 C C . SER A 1 90 ? -0.398 10.099 -1.848 1.00 95.94 90 SER A C 1
ATOM 673 O O . SER A 1 90 ? 0.108 9.138 -2.432 1.00 95.94 90 SER A O 1
ATOM 675 N N . MET A 1 91 ? -0.796 10.027 -0.569 1.00 96.62 91 MET A N 1
ATOM 676 C CA . MET A 1 91 ? -0.716 8.785 0.213 1.00 96.62 91 MET A CA 1
ATOM 677 C C . MET A 1 91 ? -1.408 7.625 -0.512 1.00 96.62 91 MET A C 1
ATOM 679 O O . MET A 1 91 ? -0.823 6.558 -0.668 1.00 96.62 91 MET A O 1
ATOM 683 N N . GLU A 1 92 ? -2.607 7.866 -1.043 1.00 96.88 92 GLU A N 1
ATOM 684 C CA . GLU A 1 92 ? -3.354 6.887 -1.838 1.00 96.88 92 GLU A CA 1
ATOM 685 C C . GLU A 1 92 ? -2.588 6.457 -3.105 1.00 96.88 92 GLU A C 1
ATOM 687 O O . GLU A 1 92 ? -2.519 5.271 -3.417 1.00 96.88 92 GLU A O 1
ATOM 692 N N . GLY A 1 93 ? -1.943 7.393 -3.814 1.00 97.56 93 GLY A N 1
ATOM 693 C CA . GLY A 1 93 ? -1.133 7.081 -4.997 1.00 97.56 93 GLY A CA 1
ATOM 694 C C . GLY A 1 93 ? 0.101 6.234 -4.674 1.00 97.56 93 GLY A C 1
ATOM 695 O O . GLY A 1 93 ? 0.416 5.297 -5.409 1.00 97.56 93 GLY A O 1
ATOM 696 N N . MET A 1 94 ? 0.762 6.521 -3.549 1.00 98.25 94 MET A N 1
ATOM 697 C CA . MET A 1 94 ? 1.871 5.717 -3.027 1.00 98.25 94 MET A CA 1
ATOM 698 C C . MET A 1 94 ? 1.415 4.320 -2.595 1.00 98.25 94 MET A C 1
ATOM 700 O O . MET A 1 94 ? 2.060 3.323 -2.929 1.00 98.25 94 MET A O 1
ATOM 704 N N . MET A 1 95 ? 0.277 4.229 -1.901 1.00 98.50 95 MET A N 1
ATOM 705 C CA . MET A 1 95 ? -0.330 2.950 -1.531 1.00 98.50 95 MET A CA 1
ATOM 706 C C . MET A 1 95 ? -0.697 2.123 -2.763 1.00 98.50 95 MET A C 1
ATOM 708 O O . MET A 1 95 ? -0.449 0.924 -2.771 1.00 98.50 95 MET A O 1
ATOM 712 N N . GLY A 1 96 ? -1.202 2.743 -3.834 1.00 98.25 96 GLY A N 1
ATOM 713 C CA . GLY A 1 96 ? -1.547 2.034 -5.065 1.00 98.25 96 GLY A CA 1
ATOM 714 C C . GLY A 1 96 ? -0.368 1.257 -5.663 1.00 98.25 96 GLY A C 1
ATOM 715 O O . GLY A 1 96 ? -0.519 0.088 -6.024 1.00 98.25 96 GLY A O 1
ATOM 716 N N . VAL A 1 97 ? 0.830 1.855 -5.709 1.00 97.94 97 VAL A N 1
ATOM 717 C CA . VAL A 1 97 ? 2.049 1.150 -6.154 1.00 97.94 97 VAL A CA 1
ATOM 718 C C . VAL A 1 97 ? 2.409 0.011 -5.198 1.00 97.94 97 VAL A C 1
ATOM 720 O O . VAL A 1 97 ? 2.700 -1.099 -5.649 1.00 97.94 97 VAL A O 1
ATOM 723 N N . GLY A 1 98 ? 2.344 0.251 -3.886 1.00 98.44 98 GLY A N 1
ATOM 724 C CA . GLY A 1 98 ? 2.575 -0.785 -2.877 1.00 98.44 98 GLY A CA 1
ATOM 725 C C . GLY A 1 98 ? 1.605 -1.964 -2.999 1.00 9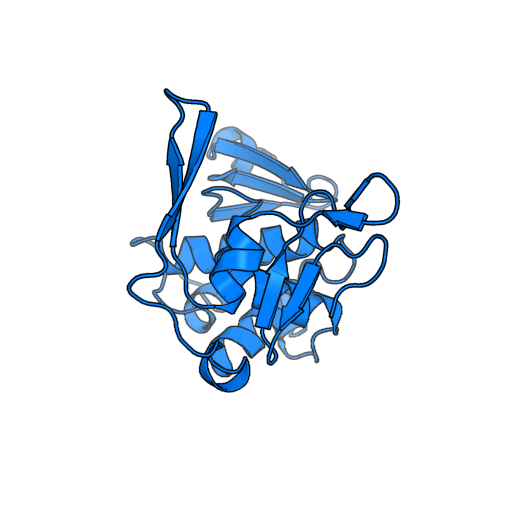8.44 98 GLY A C 1
ATOM 726 O O . GLY A 1 98 ? 2.013 -3.122 -2.924 1.00 98.44 98 GLY A O 1
ATOM 727 N N . ASN A 1 99 ? 0.331 -1.687 -3.278 1.00 98.69 99 ASN A N 1
ATOM 728 C CA . ASN A 1 99 ? -0.692 -2.703 -3.490 1.00 98.69 99 ASN A CA 1
ATOM 729 C C . ASN A 1 99 ? -0.411 -3.551 -4.729 1.00 98.69 99 ASN A C 1
ATOM 731 O O . ASN A 1 99 ? -0.586 -4.759 -4.657 1.00 98.69 99 ASN A O 1
ATOM 735 N N . VAL A 1 100 ? 0.089 -2.978 -5.829 1.00 98.06 100 VAL A N 1
ATOM 736 C CA . VAL A 1 100 ? 0.493 -3.774 -7.003 1.00 98.06 100 VAL A CA 1
ATOM 737 C C . VAL A 1 100 ? 1.600 -4.773 -6.650 1.00 98.06 100 VAL A C 1
ATOM 739 O O . VAL A 1 100 ? 1.551 -5.919 -7.096 1.00 98.06 100 VAL A O 1
ATOM 742 N N . VAL A 1 101 ? 2.579 -4.374 -5.832 1.00 98.12 101 VAL A N 1
ATOM 743 C CA . VAL A 1 101 ? 3.647 -5.278 -5.370 1.00 98.12 101 VAL A CA 1
ATOM 744 C C . VAL A 1 101 ? 3.069 -6.411 -4.520 1.00 98.12 101 VAL A C 1
ATOM 746 O O . VAL A 1 101 ? 3.340 -7.574 -4.803 1.00 98.12 101 VAL A O 1
ATOM 749 N N . LEU A 1 102 ? 2.232 -6.101 -3.526 1.00 98.50 102 LEU A N 1
ATOM 750 C CA . LEU A 1 102 ? 1.645 -7.122 -2.648 1.00 98.50 102 LEU A CA 1
ATOM 751 C C . LEU A 1 102 ? 0.625 -8.020 -3.364 1.00 98.50 102 LEU A C 1
ATOM 753 O O . LEU A 1 102 ? 0.572 -9.217 -3.100 1.00 98.50 102 LEU A O 1
ATOM 757 N N . ASN A 1 103 ? -0.134 -7.483 -4.320 1.00 98.12 103 ASN A N 1
ATOM 758 C CA . ASN A 1 103 ? -1.022 -8.272 -5.172 1.00 98.12 103 ASN A CA 1
ATOM 759 C C . ASN A 1 103 ? -0.232 -9.283 -6.003 1.00 98.12 103 ASN A C 1
ATOM 761 O O . ASN A 1 103 ? -0.683 -10.408 -6.176 1.00 98.12 103 ASN A O 1
ATOM 765 N N . ARG A 1 104 ? 0.956 -8.902 -6.489 1.00 97.25 104 ARG A N 1
ATOM 766 C CA . ARG A 1 104 ? 1.862 -9.830 -7.171 1.00 97.25 104 ARG A CA 1
ATOM 767 C C . ARG A 1 104 ? 2.420 -10.880 -6.226 1.00 97.25 104 ARG A C 1
ATOM 769 O O . ARG A 1 104 ? 2.416 -12.037 -6.597 1.00 97.25 104 ARG A O 1
ATOM 776 N N . VAL A 1 105 ? 2.825 -10.515 -5.010 1.00 97.50 105 VAL A N 1
ATOM 777 C CA . VAL A 1 105 ? 3.234 -11.508 -3.997 1.00 97.50 105 VAL A CA 1
ATOM 778 C C . VAL A 1 105 ? 2.118 -12.531 -3.736 1.00 97.50 105 VAL A C 1
ATOM 780 O O . VAL A 1 105 ? 2.389 -13.709 -3.535 1.00 97.50 105 VAL A O 1
ATOM 783 N N . ALA A 1 106 ? 0.856 -12.098 -3.766 1.00 97.06 106 ALA A N 1
ATOM 784 C CA . ALA A 1 106 ? -0.301 -12.971 -3.583 1.00 97.06 106 ALA A CA 1
ATOM 785 C C . ALA A 1 106 ? -0.734 -13.737 -4.852 1.00 97.06 106 ALA A C 1
ATOM 787 O O . ALA A 1 106 ? -1.566 -14.644 -4.757 1.00 97.06 106 ALA A O 1
ATOM 788 N N . ASP A 1 107 ? -0.225 -13.380 -6.035 1.00 95.38 107 ASP A N 1
ATOM 789 C CA . ASP A 1 107 ? -0.616 -13.987 -7.307 1.00 95.38 107 ASP A CA 1
ATOM 790 C C . ASP A 1 107 ? 0.274 -15.205 -7.630 1.00 95.38 107 ASP A C 1
ATOM 792 O O . ASP A 1 107 ? 1.481 -15.045 -7.810 1.00 95.38 107 ASP A O 1
ATOM 796 N N . PRO A 1 108 ? -0.292 -16.414 -7.818 1.00 94.94 108 PRO A N 1
ATOM 797 C CA . PRO A 1 108 ? 0.491 -17.631 -8.073 1.00 94.94 108 PRO A CA 1
ATOM 798 C C . PRO A 1 108 ? 1.348 -17.629 -9.353 1.00 94.94 108 PRO A C 1
ATOM 800 O O . PRO A 1 108 ? 2.131 -18.554 -9.575 1.00 94.94 108 PRO A O 1
ATOM 803 N N . SER A 1 109 ? 1.156 -16.668 -10.261 1.00 91.38 109 SER A N 1
ATOM 804 C CA . SER A 1 109 ? 1.977 -16.498 -11.469 1.00 91.38 109 SER A CA 1
ATOM 805 C C . SER A 1 109 ? 3.227 -15.635 -11.239 1.00 91.38 109 SER A C 1
ATOM 807 O O . SER A 1 109 ? 4.153 -15.617 -12.065 1.00 91.38 109 SER A O 1
ATOM 809 N N . CYS A 1 110 ? 3.278 -14.935 -10.111 1.00 93.94 110 CYS A N 1
ATOM 810 C CA . CYS A 1 110 ? 4.353 -14.045 -9.701 1.00 93.94 110 CYS A CA 1
ATOM 811 C C . CYS A 1 110 ? 5.253 -14.715 -8.643 1.00 93.94 110 CYS A C 1
ATOM 813 O O . CYS A 1 110 ? 4.974 -15.834 -8.222 1.00 93.94 110 CYS A O 1
ATOM 815 N N . PRO A 1 111 ? 6.404 -14.114 -8.296 1.00 95.75 111 PRO A N 1
ATOM 816 C CA . PRO A 1 111 ? 7.221 -14.588 -7.184 1.00 95.75 111 PRO A CA 1
ATOM 817 C C . PRO A 1 111 ? 6.549 -14.320 -5.832 1.00 95.75 111 PRO A C 1
ATOM 819 O O . PRO A 1 111 ? 5.760 -13.387 -5.708 1.00 95.75 111 PRO A O 1
ATOM 822 N N . ASP A 1 112 ? 6.936 -15.081 -4.810 1.00 95.69 112 ASP A N 1
ATOM 823 C CA . ASP A 1 112 ? 6.218 -15.146 -3.529 1.00 95.69 112 ASP A CA 1
ATOM 824 C C . ASP A 1 112 ? 6.767 -14.174 -2.462 1.00 95.69 112 ASP A C 1
ATOM 826 O O . ASP A 1 112 ? 6.386 -14.246 -1.294 1.00 95.69 112 ASP A O 1
ATOM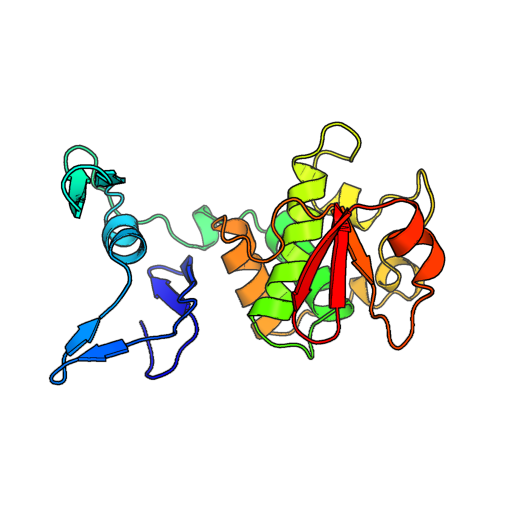 830 N N . THR A 1 113 ? 7.691 -13.274 -2.823 1.00 96.56 113 THR A N 1
ATOM 831 C CA . THR A 1 113 ? 8.294 -12.303 -1.890 1.00 96.56 113 THR A CA 1
ATOM 832 C C . THR A 1 113 ? 8.383 -10.903 -2.490 1.00 96.56 113 THR A C 1
ATOM 834 O O . THR A 1 113 ? 8.543 -10.743 -3.703 1.00 96.56 113 THR A O 1
ATOM 837 N N . VAL A 1 114 ? 8.331 -9.866 -1.640 1.00 97.31 114 VAL A N 1
ATOM 838 C CA . VAL A 1 114 ? 8.434 -8.457 -2.073 1.00 97.31 114 VAL A CA 1
ATOM 839 C C . VAL A 1 114 ? 9.719 -8.229 -2.866 1.00 97.31 114 VAL A C 1
ATOM 841 O O . VAL A 1 114 ? 9.694 -7.622 -3.937 1.00 97.31 114 VAL A O 1
ATOM 844 N N . TYR A 1 115 ? 10.839 -8.756 -2.369 1.00 96.25 115 TYR A N 1
ATOM 845 C CA . TYR A 1 115 ? 12.126 -8.651 -3.048 1.00 96.25 115 TYR A CA 1
ATOM 846 C C . TYR A 1 115 ? 12.087 -9.296 -4.438 1.00 96.25 115 TYR A C 1
ATOM 848 O O . TYR A 1 115 ? 12.417 -8.646 -5.429 1.00 96.25 115 TYR A O 1
ATOM 856 N N . GLU A 1 116 ? 11.653 -10.551 -4.549 1.00 95.88 116 GLU A N 1
ATOM 857 C CA . GLU A 1 116 ? 11.640 -11.240 -5.842 1.00 95.88 116 GLU A CA 1
ATOM 858 C C . GLU A 1 116 ? 10.665 -10.599 -6.832 1.00 95.88 116 GLU A C 1
ATOM 860 O O . GLU A 1 116 ? 10.976 -10.543 -8.017 1.00 95.88 116 GLU A O 1
ATOM 865 N N . VAL A 1 117 ? 9.531 -10.063 -6.367 1.00 96.00 117 VAL A N 1
ATOM 866 C CA . VAL A 1 117 ? 8.595 -9.298 -7.206 1.00 96.00 117 VAL A CA 1
ATOM 867 C C . VAL A 1 117 ? 9.248 -8.033 -7.762 1.00 96.00 117 VAL A C 1
ATOM 869 O O . VAL A 1 117 ? 9.096 -7.744 -8.951 1.00 96.00 117 VAL A O 1
ATOM 872 N N . ILE A 1 118 ? 9.969 -7.273 -6.930 1.00 95.38 118 ILE A N 1
ATOM 873 C CA . ILE A 1 118 ? 10.635 -6.032 -7.354 1.00 95.38 118 ILE A CA 1
ATOM 874 C C . ILE A 1 118 ? 11.722 -6.329 -8.390 1.00 95.38 118 ILE A C 1
ATOM 876 O O . ILE A 1 118 ? 11.838 -5.614 -9.383 1.00 95.38 118 ILE A O 1
ATOM 880 N N . PHE A 1 119 ? 12.497 -7.393 -8.184 1.00 94.50 119 PHE A N 1
ATOM 881 C CA . PHE A 1 119 ? 13.619 -7.770 -9.046 1.00 94.50 119 PHE A CA 1
ATOM 882 C C . PHE A 1 119 ? 13.251 -8.810 -10.124 1.00 94.50 119 PHE A C 1
ATOM 884 O O . PHE A 1 119 ? 14.146 -9.374 -10.762 1.00 94.50 119 PHE A O 1
ATOM 891 N N . ASP A 1 120 ? 11.959 -9.066 -10.361 1.00 91.50 120 ASP A N 1
ATOM 892 C CA . ASP A 1 120 ? 11.519 -10.019 -11.382 1.00 91.50 120 ASP A CA 1
ATOM 893 C C . ASP A 1 120 ? 11.886 -9.518 -12.788 1.00 91.50 120 ASP A C 1
ATOM 895 O O . ASP A 1 120 ? 11.553 -8.403 -13.193 1.00 91.50 120 ASP A O 1
ATOM 899 N N . THR A 1 121 ? 12.566 -10.376 -13.547 1.00 85.88 121 THR A N 1
ATOM 900 C CA . THR A 1 121 ? 13.016 -10.115 -14.924 1.00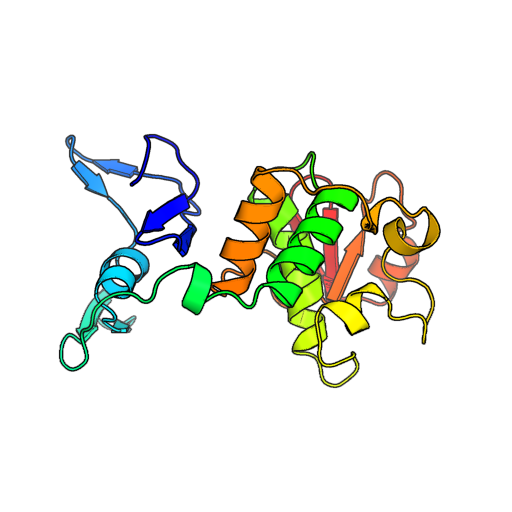 85.88 121 THR A CA 1
ATOM 901 C C . THR A 1 121 ? 12.470 -11.130 -15.929 1.00 85.88 121 THR A C 1
ATOM 903 O O . THR A 1 121 ? 12.784 -11.048 -17.118 1.00 85.88 121 THR A O 1
ATOM 906 N N . ARG A 1 122 ? 11.628 -12.085 -15.495 1.00 79.31 122 ARG A N 1
ATOM 907 C CA . ARG A 1 122 ? 11.170 -13.223 -16.319 1.00 79.31 122 ARG A CA 1
ATOM 908 C C . ARG A 1 122 ? 10.438 -12.797 -17.594 1.00 79.31 122 ARG A C 1
ATOM 910 O O . ARG A 1 122 ? 10.581 -13.456 -18.621 1.00 79.31 122 ARG A O 1
ATOM 917 N N . TYR A 1 123 ? 9.693 -11.693 -17.540 1.00 71.38 123 TYR A N 1
ATOM 918 C CA . TYR A 1 123 ? 8.918 -11.158 -18.669 1.00 71.38 123 TYR A CA 1
ATOM 919 C C . TYR A 1 123 ? 9.315 -9.722 -19.043 1.00 71.38 123 TYR A C 1
ATOM 921 O O . TYR A 1 123 ? 8.551 -9.012 -19.694 1.00 71.38 123 TYR A O 1
ATOM 929 N N . GLY A 1 124 ? 10.520 -9.308 -18.643 1.00 69.69 124 GLY A N 1
ATOM 930 C CA . GLY A 1 124 ? 10.980 -7.923 -18.687 1.00 69.69 124 GLY A CA 1
ATOM 931 C C . GLY A 1 124 ? 11.027 -7.297 -17.296 1.00 69.69 124 GLY A C 1
ATOM 932 O O . GLY A 1 124 ? 10.587 -7.896 -16.317 1.00 69.69 124 GLY A O 1
ATOM 933 N N . VAL A 1 125 ? 11.593 -6.095 -17.219 1.00 70.25 125 VAL A N 1
ATOM 934 C CA . VAL A 1 125 ? 11.671 -5.330 -15.974 1.00 70.25 125 VAL A CA 1
ATOM 935 C C . VAL A 1 125 ? 10.322 -4.677 -15.716 1.00 70.25 125 VAL A C 1
ATOM 937 O O . VAL A 1 125 ? 9.886 -3.826 -16.490 1.00 70.25 125 VAL A O 1
ATOM 940 N N . GLN A 1 126 ? 9.660 -5.073 -14.629 1.00 75.62 126 GLN A N 1
ATOM 941 C CA . GLN A 1 126 ? 8.424 -4.415 -14.207 1.00 75.62 126 GLN A CA 1
ATOM 942 C C . GLN A 1 126 ? 8.690 -3.008 -13.660 1.00 75.62 126 GLN A C 1
ATOM 944 O O . GLN A 1 126 ? 7.905 -2.096 -13.905 1.00 75.62 126 GLN A O 1
ATOM 949 N N . PHE A 1 127 ? 9.776 -2.857 -12.901 1.00 84.50 127 PHE A N 1
ATOM 950 C CA . PHE A 1 127 ? 10.072 -1.668 -12.112 1.00 84.50 127 PHE A CA 1
ATOM 951 C C . PHE A 1 127 ? 11.354 -1.002 -12.614 1.00 84.50 127 PHE A C 1
ATOM 953 O O . PHE A 1 127 ? 12.467 -1.458 -12.337 1.00 84.50 127 PHE A O 1
ATOM 960 N N . SER A 1 128 ? 11.206 0.103 -13.346 1.00 83.00 128 SER A N 1
ATOM 961 C CA . SER A 1 128 ? 12.342 0.847 -13.917 1.00 83.00 128 SER A CA 1
ATOM 962 C C . SER A 1 128 ? 13.401 1.327 -12.893 1.00 83.00 128 SER A C 1
ATOM 964 O O . SER A 1 128 ? 14.584 1.391 -13.251 1.00 83.00 128 SER A O 1
ATOM 966 N N . PRO A 1 129 ? 13.070 1.596 -11.608 1.00 87.38 129 PRO A N 1
ATOM 967 C CA . PRO A 1 129 ? 14.038 1.901 -10.555 1.00 87.38 129 PRO A CA 1
ATOM 968 C C . PRO A 1 129 ? 15.125 0.849 -10.335 1.00 87.38 129 PRO A C 1
ATOM 970 O O . PRO A 1 129 ? 16.210 1.189 -9.860 1.00 87.38 129 PRO A O 1
ATOM 973 N N . VAL A 1 130 ? 14.862 -0.415 -10.684 1.00 87.50 130 VAL A N 1
ATOM 974 C CA . VAL A 1 130 ? 15.848 -1.498 -10.570 1.00 87.50 130 VAL A CA 1
ATOM 975 C C . VAL A 1 130 ? 17.006 -1.286 -11.540 1.00 87.50 130 VAL A C 1
ATOM 977 O O . VAL A 1 130 ? 18.166 -1.417 -11.154 1.00 87.50 130 VAL A O 1
ATOM 980 N N . GLU A 1 131 ? 16.708 -0.898 -12.781 1.00 85.56 131 GLU A N 1
ATOM 981 C CA . GLU A 1 131 ? 17.725 -0.652 -13.809 1.00 85.56 131 GLU A CA 1
ATOM 982 C C . GLU A 1 131 ? 18.454 0.674 -13.594 1.00 85.56 131 GLU A C 1
ATOM 984 O O . GLU A 1 131 ? 19.663 0.766 -13.809 1.00 85.56 131 GLU A O 1
ATOM 989 N N . THR A 1 132 ? 17.734 1.710 -13.156 1.00 87.06 132 THR A N 1
ATOM 990 C CA . THR A 1 132 ? 18.327 3.037 -12.921 1.00 87.06 132 THR A CA 1
ATOM 991 C C . THR A 1 132 ? 19.121 3.111 -11.614 1.00 87.06 132 THR A C 1
ATOM 993 O O . THR A 1 132 ? 19.888 4.053 -11.411 1.00 87.06 132 THR A O 1
ATOM 996 N N . GLY A 1 133 ? 18.954 2.125 -10.726 1.00 89.56 133 GLY A N 1
ATOM 997 C CA . GLY A 1 133 ? 19.590 2.062 -9.412 1.00 89.56 133 GLY A CA 1
ATOM 998 C C . GLY A 1 133 ? 18.942 2.963 -8.359 1.00 89.56 133 GLY A C 1
ATOM 999 O O . GLY A 1 133 ? 19.384 2.953 -7.209 1.00 89.56 133 GLY A O 1
ATOM 1000 N N . SER A 1 134 ? 17.885 3.712 -8.699 1.00 91.25 134 SER A N 1
ATOM 1001 C CA . SER A 1 134 ? 17.165 4.547 -7.731 1.00 91.25 134 SER A CA 1
ATOM 1002 C C . SER A 1 134 ? 16.464 3.723 -6.647 1.00 91.25 134 SER A C 1
ATOM 1004 O O . SER A 1 134 ? 16.229 4.242 -5.560 1.00 91.25 134 SER A O 1
ATOM 1006 N N . ILE A 1 135 ? 16.231 2.425 -6.887 1.00 94.00 135 ILE A N 1
ATOM 1007 C CA . ILE A 1 135 ? 15.691 1.485 -5.893 1.00 94.00 135 ILE A CA 1
ATOM 1008 C C . ILE A 1 135 ? 16.555 1.362 -4.625 1.00 94.00 135 ILE A C 1
ATOM 1010 O O . ILE A 1 135 ? 16.066 0.932 -3.587 1.00 94.00 135 ILE A O 1
ATOM 1014 N N . TYR A 1 136 ? 17.840 1.727 -4.681 1.00 95.06 136 TYR A N 1
ATOM 1015 C CA . TYR A 1 136 ? 18.749 1.658 -3.530 1.00 95.06 136 TYR A CA 1
ATOM 1016 C C . TYR A 1 136 ? 18.832 2.963 -2.730 1.00 95.06 136 TYR A C 1
ATOM 1018 O O . TYR A 1 136 ? 19.571 3.021 -1.745 1.00 95.06 136 TYR A O 1
ATOM 1026 N N . LEU A 1 137 ? 18.122 4.012 -3.151 1.00 95.56 137 LEU A N 1
ATOM 1027 C CA . LEU A 1 137 ? 18.063 5.271 -2.416 1.00 95.56 137 LEU A CA 1
ATOM 1028 C C . LEU A 1 137 ? 17.240 5.112 -1.134 1.00 95.56 137 LEU A C 1
ATOM 1030 O O . LEU A 1 137 ? 16.377 4.241 -1.027 1.00 95.56 137 LEU A O 1
ATOM 1034 N N . GLU A 1 138 ? 17.519 5.972 -0.157 1.00 96.94 138 GLU A N 1
ATOM 1035 C CA . GLU A 1 138 ? 16.737 6.018 1.076 1.00 96.94 138 GLU A CA 1
ATOM 1036 C C . GLU A 1 138 ? 15.298 6.457 0.754 1.00 96.94 138 GLU A C 1
ATOM 1038 O O . GLU A 1 138 ? 15.126 7.504 0.114 1.00 96.94 138 GLU A O 1
ATOM 1043 N N . PRO A 1 139 ? 14.268 5.684 1.148 1.00 97.50 139 PRO A N 1
ATOM 1044 C CA . PRO A 1 139 ? 12.889 6.066 0.893 1.00 97.50 139 PRO A CA 1
ATOM 1045 C C . PRO A 1 139 ? 12.512 7.293 1.720 1.00 97.50 139 PRO A C 1
ATOM 1047 O O . PRO A 1 139 ? 12.976 7.484 2.845 1.00 97.50 139 PRO A O 1
ATOM 1050 N N . ASN A 1 140 ? 11.628 8.130 1.181 1.00 96.69 140 ASN A N 1
ATOM 1051 C CA . ASN A 1 140 ? 11.085 9.230 1.969 1.00 96.69 140 ASN A CA 1
ATOM 1052 C C . ASN A 1 140 ? 10.111 8.720 3.054 1.00 96.69 140 ASN A C 1
ATOM 1054 O O . ASN A 1 140 ? 9.544 7.632 2.949 1.00 96.69 140 ASN A O 1
ATOM 1058 N N . GLU A 1 141 ? 9.895 9.530 4.096 1.00 96.94 141 GLU A N 1
ATOM 1059 C CA . GLU A 1 141 ? 9.066 9.152 5.251 1.00 96.94 141 GLU A CA 1
ATOM 1060 C C . GLU A 1 141 ? 7.634 8.764 4.851 1.00 96.94 141 GLU A C 1
ATOM 1062 O O . GLU A 1 141 ? 7.088 7.787 5.360 1.00 96.94 141 GLU A O 1
ATOM 1067 N N . GLN A 1 142 ? 7.037 9.483 3.897 1.00 97.38 142 GLN A N 1
ATOM 1068 C CA . GLN A 1 142 ? 5.678 9.197 3.434 1.00 97.38 142 GLN A CA 1
ATOM 1069 C C . GLN A 1 142 ? 5.582 7.844 2.716 1.00 97.38 142 GLN A C 1
ATOM 1071 O O . GLN A 1 142 ? 4.594 7.136 2.883 1.00 97.38 142 GLN A O 1
ATOM 1076 N N . SER A 1 143 ? 6.630 7.433 2.002 1.00 98.38 143 SER A N 1
ATOM 1077 C CA . SER A 1 143 ? 6.701 6.124 1.342 1.00 98.38 143 SER A CA 1
ATOM 1078 C C . SER A 1 143 ? 6.850 4.987 2.351 1.00 98.38 143 SER A C 1
ATOM 1080 O O . SER A 1 143 ? 6.267 3.922 2.165 1.00 98.38 143 SER A O 1
ATOM 1082 N N . VAL A 1 144 ? 7.576 5.216 3.453 1.00 98.50 144 VAL A N 1
ATOM 1083 C CA . VAL A 1 144 ? 7.640 4.262 4.575 1.00 98.50 144 VAL A CA 1
ATOM 1084 C C . VAL A 1 144 ? 6.264 4.102 5.221 1.00 98.50 144 VAL A C 1
ATOM 1086 O O . VAL A 1 144 ? 5.854 2.986 5.530 1.00 98.50 144 VAL A O 1
ATOM 1089 N N . ILE A 1 145 ? 5.524 5.198 5.397 1.00 98.00 145 ILE A N 1
ATOM 1090 C CA . ILE A 1 145 ? 4.159 5.159 5.935 1.00 98.00 145 ILE A CA 1
ATOM 1091 C C . ILE A 1 145 ? 3.219 4.418 4.977 1.00 98.00 145 ILE A C 1
ATOM 1093 O O . ILE A 1 145 ? 2.514 3.513 5.413 1.00 98.00 145 ILE A O 1
ATOM 1097 N N . ALA A 1 146 ? 3.253 4.732 3.680 1.00 98.44 146 ALA A N 1
ATOM 1098 C CA . ALA A 1 146 ? 2.453 4.043 2.669 1.00 98.44 146 ALA A CA 1
ATOM 1099 C C . ALA A 1 146 ? 2.743 2.533 2.631 1.00 98.44 146 ALA A C 1
ATOM 1101 O O . ALA A 1 146 ? 1.810 1.734 2.565 1.00 98.44 146 ALA A O 1
ATOM 1102 N N . ALA A 1 147 ? 4.015 2.130 2.743 1.00 98.69 147 ALA A N 1
ATOM 1103 C CA . ALA A 1 147 ? 4.400 0.724 2.839 1.00 98.69 147 ALA A CA 1
ATOM 1104 C C . ALA A 1 147 ? 3.779 0.048 4.069 1.00 98.69 147 ALA A C 1
ATOM 1106 O O . ALA A 1 147 ? 3.188 -1.021 3.940 1.00 98.69 147 ALA A O 1
ATOM 1107 N N . LYS A 1 148 ? 3.835 0.690 5.244 1.00 98.50 148 LYS A N 1
ATOM 1108 C CA . LYS A 1 148 ? 3.180 0.184 6.461 1.00 98.50 148 LYS A CA 1
ATOM 1109 C C . LYS A 1 148 ? 1.674 0.032 6.274 1.00 98.50 148 LYS A C 1
ATOM 1111 O O . LYS A 1 148 ? 1.145 -1.019 6.600 1.00 98.50 148 LYS A O 1
ATOM 1116 N N . LEU A 1 149 ? 0.998 1.022 5.688 1.00 98.19 149 LEU A N 1
ATOM 1117 C CA . LEU A 1 149 ? -0.436 0.933 5.390 1.00 98.19 149 LEU A CA 1
ATOM 1118 C C . LEU A 1 149 ? -0.751 -0.229 4.428 1.00 98.19 149 LEU A C 1
ATOM 1120 O O . LEU A 1 149 ? -1.728 -0.945 4.617 1.00 98.19 149 LEU A O 1
ATOM 1124 N N . CYS A 1 150 ? 0.093 -0.482 3.430 1.00 98.56 150 CYS A N 1
ATOM 1125 C CA . CYS A 1 150 ? -0.080 -1.644 2.557 1.00 98.56 150 CYS A CA 1
ATOM 1126 C C . CYS A 1 150 ? 0.086 -2.970 3.322 1.00 98.56 150 CYS A C 1
ATOM 1128 O O . CYS A 1 150 ? -0.710 -3.885 3.131 1.00 98.56 150 CYS A O 1
ATOM 1130 N N . LEU A 1 151 ? 1.084 -3.068 4.209 1.00 98.31 151 LEU A N 1
ATOM 1131 C CA . LEU A 1 151 ? 1.346 -4.259 5.035 1.00 98.31 151 LEU A CA 1
ATOM 1132 C C . LEU A 1 151 ? 0.264 -4.505 6.099 1.00 98.31 151 LEU A C 1
ATOM 1134 O O . LEU A 1 151 ? 0.074 -5.633 6.541 1.00 98.31 151 LEU A O 1
ATOM 1138 N N . GLU A 1 152 ? -0.478 -3.467 6.477 1.00 96.88 152 GLU A N 1
ATOM 1139 C CA . GLU A 1 152 ? -1.691 -3.562 7.303 1.00 96.88 152 GLU A CA 1
ATOM 1140 C C . GLU A 1 152 ? -2.885 -4.137 6.525 1.00 96.88 152 GLU A C 1
ATOM 1142 O O . GLU A 1 152 ? -3.916 -4.462 7.109 1.00 96.88 152 GLU A O 1
ATOM 1147 N N . GLY A 1 153 ? -2.745 -4.299 5.206 1.00 96.38 153 GLY A N 1
ATOM 1148 C CA . GLY A 1 153 ? -3.749 -4.886 4.325 1.00 96.38 153 GLY A CA 1
ATOM 1149 C C . GLY A 1 153 ? -4.658 -3.869 3.636 1.00 96.38 153 GLY A C 1
ATOM 1150 O O . GLY A 1 153 ? -5.563 -4.274 2.904 1.00 96.38 153 GLY A O 1
ATOM 1151 N N . TYR A 1 154 ? -4.438 -2.561 3.814 1.00 97.31 154 TYR A N 1
ATOM 1152 C CA . TYR A 1 154 ? -5.224 -1.558 3.096 1.00 97.31 154 TYR A CA 1
ATOM 1153 C C . TYR A 1 154 ? -4.894 -1.592 1.605 1.00 97.31 154 TYR A C 1
ATOM 1155 O O . TYR A 1 154 ? -3.736 -1.453 1.203 1.00 97.31 154 TYR A O 1
ATOM 1163 N N . ASN A 1 155 ? -5.933 -1.742 0.784 1.00 97.50 155 ASN A N 1
ATOM 1164 C CA . ASN A 1 155 ? -5.810 -1.837 -0.661 1.00 97.50 155 ASN A CA 1
ATOM 1165 C C . ASN A 1 155 ? -6.726 -0.829 -1.363 1.00 97.50 155 ASN A C 1
ATOM 1167 O O . ASN A 1 155 ? -7.950 -0.926 -1.278 1.00 97.50 155 ASN A O 1
ATOM 1171 N N . VAL A 1 156 ? -6.111 0.118 -2.072 1.00 97.44 156 VAL A N 1
ATOM 1172 C CA . VAL A 1 156 ? -6.786 1.169 -2.849 1.00 97.44 156 VAL A CA 1
ATOM 1173 C C . VAL A 1 156 ? -6.743 0.898 -4.357 1.00 97.44 156 VAL A C 1
ATOM 1175 O O . VAL A 1 156 ? -7.526 1.468 -5.108 1.00 97.44 156 VAL A O 1
ATOM 1178 N N . ALA A 1 157 ? -5.884 -0.023 -4.811 1.00 97.56 157 ALA A N 1
ATOM 1179 C CA . ALA A 1 157 ? -5.724 -0.390 -6.221 1.00 97.56 157 ALA A CA 1
ATOM 1180 C C . ALA A 1 157 ? -6.485 -1.669 -6.629 1.00 97.56 157 ALA A C 1
ATOM 1182 O O . ALA A 1 157 ? -6.324 -2.155 -7.751 1.00 97.56 157 ALA A O 1
ATOM 1183 N N . GLY A 1 158 ? -7.302 -2.248 -5.745 1.00 96.56 158 GLY A N 1
ATOM 1184 C CA . GLY A 1 158 ? -8.041 -3.485 -6.009 1.00 96.56 158 GLY A CA 1
ATOM 1185 C C . GLY A 1 158 ? -7.115 -4.656 -6.357 1.00 96.56 158 GLY A C 1
ATOM 1186 O O . GLY A 1 158 ? -6.049 -4.813 -5.767 1.00 96.56 158 GLY A O 1
ATOM 1187 N N . SER A 1 159 ? -7.495 -5.476 -7.339 1.00 95.44 159 SER A N 1
ATOM 1188 C CA . SER A 1 159 ? -6.710 -6.636 -7.797 1.00 95.44 159 SER A CA 1
ATOM 1189 C C . SER A 1 159 ? -5.648 -6.288 -8.850 1.00 95.44 159 SER A C 1
ATOM 1191 O O . SER A 1 159 ? -5.302 -7.131 -9.675 1.00 95.44 159 SER A O 1
ATOM 1193 N N . SER A 1 160 ? -5.188 -5.037 -8.902 1.00 97.19 160 SER A N 1
ATOM 1194 C CA . SER A 1 160 ? -4.278 -4.589 -9.957 1.00 97.19 160 SER A CA 1
ATOM 1195 C C . SER A 1 160 ? -2.904 -5.248 -9.847 1.00 97.19 160 SER A C 1
ATOM 1197 O O . SER A 1 160 ? -2.289 -5.237 -8.782 1.00 97.19 160 SER A O 1
ATOM 1199 N N . LEU A 1 161 ? -2.403 -5.769 -10.966 1.00 95.31 161 LEU A N 1
ATOM 1200 C CA . LEU A 1 161 ? -1.062 -6.355 -11.104 1.00 95.31 161 LEU A CA 1
ATOM 1201 C C . LEU A 1 161 ? -0.104 -5.452 -11.883 1.00 95.31 161 LEU A C 1
ATOM 1203 O O . LEU A 1 161 ? 1.086 -5.767 -12.024 1.00 95.31 161 LEU A O 1
ATOM 1207 N N . TYR A 1 162 ? -0.624 -4.344 -12.407 1.00 94.38 162 TYR A N 1
ATOM 1208 C CA . TYR A 1 162 ? 0.131 -3.384 -13.183 1.00 94.38 162 TYR A CA 1
ATOM 1209 C C . TYR A 1 162 ? -0.361 -1.955 -12.959 1.00 94.38 162 TYR A C 1
ATOM 1211 O O . TYR A 1 162 ? -1.520 -1.724 -12.613 1.00 94.38 162 TYR A O 1
ATOM 1219 N N . PHE A 1 163 ? 0.515 -0.996 -13.243 1.00 94.69 163 PHE A N 1
ATOM 1220 C CA . PHE A 1 163 ? 0.181 0.419 -13.329 1.00 94.69 163 PHE A CA 1
ATOM 1221 C C . PHE A 1 163 ? 0.975 1.083 -14.455 1.00 94.69 163 PHE A C 1
ATOM 1223 O O . PHE A 1 163 ? 2.001 0.566 -14.903 1.00 94.69 163 PHE A O 1
ATOM 1230 N N . VAL A 1 164 ? 0.489 2.227 -14.925 1.00 92.44 164 VAL A N 1
ATOM 1231 C CA . VAL A 1 164 ? 1.184 3.064 -15.905 1.00 92.44 164 VAL A CA 1
ATOM 1232 C C . VAL A 1 164 ? 0.856 4.525 -15.647 1.00 92.44 164 VAL A C 1
ATOM 1234 O O . VAL A 1 164 ? -0.286 4.860 -15.341 1.00 92.44 164 VAL A O 1
ATOM 1237 N N . ASN A 1 165 ? 1.842 5.405 -15.806 1.00 91.56 165 ASN A N 1
ATOM 1238 C CA . ASN A 1 165 ? 1.576 6.833 -15.921 1.00 91.56 165 ASN A CA 1
ATOM 1239 C C . ASN A 1 165 ? 1.163 7.126 -17.375 1.00 91.56 165 ASN A C 1
ATOM 1241 O O . ASN A 1 165 ? 2.011 7.039 -18.269 1.00 91.56 165 ASN A O 1
ATOM 1245 N N . PRO A 1 166 ? -0.110 7.453 -17.664 1.00 88.62 166 PRO A N 1
ATOM 1246 C CA . PRO A 1 166 ? -0.585 7.607 -19.034 1.00 88.62 166 PRO A CA 1
ATOM 1247 C C . PRO A 1 166 ? -0.001 8.838 -19.743 1.00 88.62 166 PRO A C 1
ATOM 1249 O O . PRO A 1 166 ? -0.121 8.939 -20.965 1.00 88.62 166 PRO A O 1
ATOM 1252 N N . ALA A 1 167 ? 0.630 9.765 -19.012 1.00 88.06 167 ALA A N 1
ATOM 1253 C CA . ALA A 1 167 ? 1.294 10.933 -19.583 1.00 88.06 167 ALA A CA 1
ATOM 1254 C C . ALA A 1 167 ? 2.703 10.623 -20.120 1.00 88.06 167 ALA A C 1
ATOM 1256 O O . ALA A 1 167 ? 3.187 11.340 -20.996 1.00 88.06 167 ALA A O 1
ATOM 1257 N N . THR A 1 168 ? 3.364 9.574 -19.618 1.00 84.56 168 THR A N 1
ATOM 1258 C CA . THR A 1 168 ? 4.756 9.239 -19.975 1.00 84.56 168 THR A CA 1
ATOM 1259 C C . THR A 1 168 ? 4.923 7.832 -20.551 1.00 84.56 168 THR A C 1
ATOM 1261 O O . THR A 1 168 ? 5.843 7.599 -21.335 1.00 84.56 168 THR A O 1
ATOM 1264 N N . GLY A 1 169 ? 4.039 6.898 -20.200 1.00 81.31 169 GLY A N 1
ATOM 1265 C CA . GLY A 1 169 ? 4.081 5.499 -20.611 1.00 81.31 169 GLY A CA 1
ATOM 1266 C C . GLY A 1 169 ? 3.202 5.174 -21.820 1.00 81.31 169 GLY A C 1
ATOM 1267 O O . GLY A 1 169 ? 2.217 5.848 -22.124 1.00 81.31 169 GLY A O 1
ATOM 1268 N N . SER A 1 170 ? 3.537 4.084 -22.515 1.00 79.25 170 SER A N 1
ATOM 1269 C CA . SER A 1 170 ? 2.695 3.551 -23.592 1.00 79.25 170 SER A CA 1
ATOM 1270 C C . SER A 1 170 ? 1.466 2.854 -23.010 1.00 79.25 170 SER A C 1
ATOM 1272 O O . SER A 1 170 ? 1.582 1.822 -22.355 1.00 79.25 170 SER A O 1
ATOM 1274 N N . THR A 1 171 ? 0.278 3.396 -23.273 1.00 81.75 171 THR A N 1
ATOM 1275 C CA . THR A 1 171 ? -0.990 2.876 -22.727 1.00 81.75 171 THR A CA 1
ATOM 1276 C C . THR A 1 171 ? -1.691 1.863 -23.631 1.00 81.75 171 THR A C 1
ATOM 1278 O O . THR A 1 171 ? -2.631 1.210 -23.186 1.00 81.75 171 THR A O 1
ATOM 1281 N N . LEU A 1 172 ? -1.259 1.707 -24.891 1.00 84.38 172 LEU A N 1
ATOM 1282 C CA . LEU A 1 172 ? -1.957 0.868 -25.876 1.00 84.38 172 LEU A CA 1
ATOM 1283 C C . LEU A 1 172 ? -2.034 -0.596 -25.434 1.00 84.38 172 LEU A C 1
ATOM 1285 O O . LEU A 1 172 ? -3.122 -1.155 -25.366 1.00 84.38 172 LEU A O 1
ATOM 1289 N N . TRP A 1 173 ? -0.900 -1.185 -25.049 1.00 86.06 173 TRP A N 1
ATOM 1290 C CA . TRP A 1 173 ? -0.862 -2.577 -24.598 1.00 86.06 173 TRP A CA 1
ATOM 1291 C C . TRP A 1 173 ? -1.748 -2.817 -23.367 1.00 86.06 173 TRP A C 1
ATOM 1293 O O . TRP A 1 173 ? -2.498 -3.790 -23.339 1.00 86.06 173 TRP A O 1
ATOM 1303 N N . PHE A 1 174 ? -1.717 -1.913 -22.381 1.00 84.94 174 PHE A N 1
ATOM 1304 C CA . PHE A 1 174 ? -2.563 -2.010 -21.186 1.00 84.94 174 PHE A CA 1
ATOM 1305 C C . PHE A 1 174 ? -4.046 -1.986 -21.551 1.00 84.94 174 PHE A C 1
ATOM 1307 O O . PHE A 1 174 ? -4.796 -2.871 -21.156 1.00 84.94 174 PHE A O 1
ATOM 1314 N N . ARG A 1 175 ? -4.457 -1.015 -22.372 1.00 83.50 175 ARG A N 1
ATOM 1315 C CA . ARG A 1 175 ? -5.856 -0.850 -22.789 1.00 83.50 175 ARG A CA 1
ATOM 1316 C C . ARG A 1 175 ? -6.373 -2.003 -23.648 1.00 83.50 175 ARG A C 1
ATOM 1318 O O . ARG A 1 175 ? -7.573 -2.254 -23.653 1.00 83.50 175 ARG A O 1
ATOM 1325 N N . GLU A 1 176 ? -5.494 -2.678 -24.384 1.00 89.75 176 GLU A N 1
ATOM 1326 C CA . GLU A 1 176 ? -5.859 -3.794 -25.261 1.00 89.75 176 GLU A CA 1
ATOM 1327 C C . GLU A 1 176 ? -5.825 -5.160 -24.563 1.00 89.75 176 GLU A C 1
ATOM 1329 O O . GLU A 1 176 ? -6.509 -6.082 -25.007 1.00 89.75 176 GLU A O 1
ATOM 1334 N N . THR A 1 177 ? -5.030 -5.321 -23.498 1.00 89.25 177 THR A N 1
ATOM 1335 C CA . THR A 1 177 ? -4.727 -6.649 -22.927 1.00 89.25 177 THR A CA 1
ATOM 1336 C C . THR A 1 177 ? -4.992 -6.795 -21.431 1.00 89.25 177 THR A C 1
ATOM 1338 O O . THR A 1 177 ? -4.832 -7.900 -20.904 1.00 89.25 177 THR A O 1
ATOM 1341 N N . ARG A 1 178 ? -5.368 -5.717 -20.736 1.00 93.62 178 ARG A N 1
ATOM 1342 C CA . ARG A 1 178 ? -5.620 -5.691 -19.289 1.00 93.62 178 ARG A CA 1
ATOM 1343 C C . ARG A 1 178 ? -6.954 -5.030 -18.962 1.00 93.62 178 ARG A C 1
ATOM 1345 O O . ARG A 1 178 ? -7.526 -4.317 -19.787 1.00 93.62 178 ARG A O 1
ATOM 1352 N N . VAL A 1 179 ? -7.458 -5.270 -17.755 1.00 95.12 179 VAL A N 1
ATOM 1353 C CA . VAL A 1 179 ? -8.718 -4.694 -17.273 1.00 95.12 179 VAL A CA 1
ATOM 1354 C C . VAL A 1 179 ? -8.412 -3.465 -16.429 1.00 95.12 179 VAL A C 1
ATOM 1356 O O . VAL A 1 179 ? -7.713 -3.562 -15.428 1.00 95.12 179 VAL A O 1
ATOM 1359 N N . PHE A 1 180 ? -8.933 -2.303 -16.827 1.00 95.81 180 PHE A N 1
ATOM 1360 C CA . PHE A 1 180 ? -8.823 -1.081 -16.028 1.00 95.81 180 PHE A CA 1
ATOM 1361 C C . PHE A 1 180 ? -9.553 -1.243 -14.691 1.00 95.81 180 PHE A C 1
ATOM 1363 O O . PHE A 1 180 ? -10.706 -1.680 -14.671 1.00 95.81 180 PHE A O 1
ATOM 1370 N N . VAL A 1 181 ? -8.895 -0.858 -13.599 1.00 97.19 181 VAL A N 1
ATOM 1371 C CA . VAL A 1 181 ? -9.451 -0.928 -12.243 1.00 97.19 181 VAL A CA 1
ATOM 1372 C C . VAL A 1 181 ? -9.770 0.469 -11.722 1.00 97.19 181 VAL A C 1
ATOM 1374 O O . VAL A 1 181 ? -10.923 0.755 -11.405 1.00 97.19 181 VAL A O 1
ATOM 1377 N N . VAL A 1 182 ? -8.764 1.344 -11.639 1.00 97.31 182 VAL A N 1
ATOM 1378 C CA . VAL A 1 182 ? -8.893 2.679 -11.037 1.00 97.31 182 VAL A CA 1
ATOM 1379 C C . VAL A 1 182 ? -7.770 3.607 -11.509 1.00 97.31 182 VAL A C 1
ATOM 1381 O O . VAL A 1 182 ? -6.692 3.142 -11.879 1.00 97.31 182 VAL A O 1
ATOM 1384 N N . SER A 1 183 ? -8.013 4.919 -11.477 1.00 97.06 183 SER A N 1
ATOM 1385 C CA . SER A 1 183 ? -6.975 5.948 -11.620 1.00 97.06 183 SER A CA 1
ATOM 1386 C C . SER A 1 183 ? -6.744 6.617 -10.267 1.00 97.06 183 SER A C 1
ATOM 1388 O O . SER A 1 183 ? -7.703 7.085 -9.652 1.00 97.06 183 SER A O 1
ATOM 1390 N N . ILE A 1 184 ? -5.490 6.680 -9.818 1.00 96.25 184 ILE A N 1
ATOM 1391 C CA . ILE A 1 184 ? -5.096 7.318 -8.555 1.00 96.25 184 ILE A CA 1
ATOM 1392 C C . ILE A 1 184 ? -3.872 8.190 -8.823 1.00 96.25 184 ILE A C 1
ATOM 1394 O O . ILE A 1 184 ? -2.827 7.697 -9.252 1.00 96.25 184 ILE A O 1
ATOM 1398 N N . GLY A 1 185 ? -4.001 9.494 -8.568 1.00 93.75 185 GLY A N 1
ATOM 1399 C CA . GLY A 1 185 ? -2.963 10.466 -8.908 1.00 93.75 185 GLY A CA 1
ATOM 1400 C C . GLY A 1 185 ? -2.619 10.417 -10.398 1.00 93.75 185 GLY A C 1
ATOM 1401 O O . GLY A 1 185 ? -3.509 10.454 -11.247 1.00 93.75 185 GLY A O 1
ATOM 1402 N N . ASP A 1 186 ? -1.328 10.299 -10.700 1.00 94.81 186 ASP A N 1
ATOM 1403 C CA . ASP A 1 186 ? -0.818 10.221 -12.072 1.00 94.81 186 ASP A CA 1
ATOM 1404 C C . ASP A 1 186 ? -0.831 8.798 -12.664 1.00 94.81 186 ASP A C 1
ATOM 1406 O O . ASP A 1 186 ? -0.290 8.593 -13.751 1.00 94.81 186 ASP A O 1
ATOM 1410 N N . HIS A 1 187 ? -1.399 7.803 -11.976 1.00 95.62 187 HIS A N 1
ATOM 1411 C CA . HIS A 1 187 ? -1.339 6.399 -12.387 1.00 95.62 187 HIS A CA 1
ATOM 1412 C C . HIS A 1 187 ? -2.712 5.809 -12.712 1.00 95.62 187 HIS A C 1
ATOM 1414 O O . HIS A 1 187 ? -3.669 5.960 -11.954 1.00 95.62 187 HIS A O 1
ATOM 1420 N N . ASP A 1 188 ? -2.767 5.053 -13.808 1.00 96.75 188 ASP A N 1
ATOM 1421 C CA . ASP A 1 188 ? -3.854 4.122 -14.103 1.00 96.75 188 ASP A CA 1
ATOM 1422 C C . ASP A 1 188 ? -3.434 2.707 -13.679 1.00 96.75 188 ASP A C 1
ATOM 1424 O O . ASP A 1 188 ? -2.353 2.241 -14.055 1.00 96.75 188 ASP A O 1
ATOM 1428 N N . PHE A 1 189 ? -4.303 2.012 -12.946 1.00 96.69 189 PHE A N 1
ATOM 1429 C CA . PHE A 1 189 ? -4.079 0.671 -12.408 1.00 96.69 189 PHE A CA 1
ATOM 1430 C C . PHE A 1 189 ? -4.918 -0.378 -13.147 1.00 96.69 189 PHE A C 1
ATOM 1432 O O . PHE A 1 189 ? -6.083 -0.139 -13.486 1.00 96.69 189 PHE A O 1
ATOM 1439 N N . TYR A 1 190 ? -4.316 -1.542 -13.405 1.00 96.12 190 TYR A N 1
ATOM 1440 C CA . TYR A 1 190 ? -4.901 -2.597 -14.231 1.00 96.12 190 TYR A CA 1
ATOM 1441 C C . TYR A 1 190 ? -4.692 -3.998 -13.640 1.00 96.12 190 TYR A C 1
ATOM 1443 O O . TYR A 1 190 ? -3.615 -4.301 -13.115 1.00 96.12 190 TYR A O 1
ATOM 1451 N N . ALA A 1 191 ? -5.699 -4.861 -13.804 1.00 93.69 191 ALA A N 1
ATOM 1452 C CA . ALA A 1 191 ? -5.655 -6.302 -13.538 1.00 93.69 191 ALA A CA 1
ATOM 1453 C C . ALA A 1 191 ? -5.315 -7.099 -14.811 1.00 93.69 191 ALA A C 1
ATOM 1455 O O . ALA A 1 191 ? -5.850 -6.763 -15.900 1.00 93.69 191 ALA A O 1
#

Sequence (191 aa):
NVADGAEYMTANGRYFYLPYGVQIIGGEYCLPAAEIAALVCAEVQWDAATGSIDIDTTHTGALAGGDEFYDETDLMWLARIISAESGNQSMEGMMGVGNVVLNRVADPSCPDTVYEVIFDTRYGVQFSPVETGSIYLEPNEQSVIAAKLCLEGYNVAGSSLYFVNPATGSTLWFRETRVFVVSIGDHDFYA

Radius of gyration: 17.99 Å; chains: 1; bounding box: 49×36×49 Å